Protein AF-A0A7S1CWX6-F1 (afdb_monomer)

Nearest PDB structures (foldseek):
  1v8k-assembly1_A  TM=5.676E-01  e=2.375E+00  Mus musculus
  5mio-assembly3_C  TM=5.459E-01  e=2.101E+00  Homo sapiens
  1v8j-assembly1_A  TM=5.603E-01  e=2.686E+00  Mus musculus

Foldseek 3Di:
DDDDDDDDDDDDDDDDDDDDDDDDDDDDDDDDDDDDDDDDDDDDDDDDDDDDDDDDDDDDDDDDDDDDDDDDDDDDDDDDDDDDDDDDDDDDDDDDDDDPDDDDDPVVQLVLLLVVLCVPVNPQCVPPQALNVLLSCCQCPPQLLVDHSPDPCSVQLSVQSSVVCVVCSNVVRDDPWQEDDDDPDAQKIWDFDWDADPVRDTGTDTDIAGHRSHNDQPCRHPQFDADPVSHGPGGD

Sequence (236 aa):
PSGVAGVSPSLPPSIASSEVVSLAPSGPLQTPVPSSSPSTTSSDDETPHPTDGASNSPTGIMTGALPSLSPSLGENVTSAAPSFSLGMVSDSPSEVAAAAGPSESPSSLLAIFRTALRGLVGDQVDVPGTPHYAAADWITFDDPRSLDHLDPGLFQRYLVALFWFITTDNGEILWSSCNRPEGGEDSTCMYQRLVFGDDGTPTYVPELATRWISDAHECNWVGSLCDEDGIVRAIE

Organism: Cyclophora tenuis (NCBI:txid216820)

Radius of gyration: 29.45 Å; Cα contacts (8 Å, |Δi|>4): 190; chains: 1; bounding box: 72×65×88 Å

Solvent-accessible surface area (backbone atoms only — not comparable to full-atom values): 16268 Å² total; per-residue (Å²): 144,83,86,80,84,82,81,81,84,80,80,82,82,84,82,81,82,85,83,83,82,81,80,78,84,82,76,82,86,81,79,88,78,84,88,78,89,81,81,92,80,82,88,77,89,84,84,91,81,90,78,90,80,79,92,82,86,82,92,79,91,79,93,74,91,75,86,87,81,82,86,81,90,82,80,91,80,87,80,84,82,85,89,76,85,83,79,87,78,90,77,84,85,76,91,71,81,82,73,84,66,85,78,78,55,79,68,56,58,55,52,51,48,53,53,57,48,30,76,74,72,35,75,47,49,74,40,83,94,34,28,47,16,51,25,53,46,37,56,71,77,64,39,74,65,60,68,53,91,83,41,83,60,45,62,56,52,40,53,56,43,26,51,50,20,59,77,12,64,66,64,76,44,75,62,99,52,40,52,56,59,58,98,84,53,60,51,62,30,69,34,69,47,79,43,67,46,99,87,64,51,79,42,72,46,80,39,85,37,29,16,35,88,32,63,63,60,64,58,59,19,64,48,38,39,47,52,97,87,65,46,78,76,48,78,107

Mean predicted aligned error: 17.03 Å

Secondary structure (DSSP, 8-state):
----PPPPPPPPPPPPP-----PPPPPP-PPPPP------------------------------PPPP-PPPP-----PPPPPPP------PPP-----------HHHHHHHHHHHHHHHH-GGGGSTTSHHHHHHHHHHHT-TT---TT-TTHHHHHHHHHHHHHHTTTTTS--SS-----TT--SEEEEEEEEE-TT--EEEEEEEEEPTTSSS-GGGBTTEEE-TTS-EEEE-

Structure (mmCIF, N/CA/C/O backbone):
data_AF-A0A7S1CWX6-F1
#
_entry.id   AF-A0A7S1CWX6-F1
#
loop_
_atom_site.group_PDB
_atom_site.id
_atom_site.type_symbol
_atom_site.label_atom_id
_atom_site.label_alt_id
_atom_site.label_comp_id
_atom_site.label_asym_id
_atom_site.label_entity_id
_atom_site.label_seq_id
_atom_site.pdbx_PDB_ins_code
_atom_site.Cartn_x
_atom_site.Cartn_y
_atom_site.Cartn_z
_atom_site.occupancy
_atom_site.B_iso_or_equiv
_atom_site.auth_seq_id
_atom_site.auth_comp_id
_atom_site.auth_asym_id
_atom_site.auth_atom_id
_atom_site.pdbx_PDB_model_num
ATOM 1 N N . PRO A 1 1 ? 39.021 38.321 31.335 1.00 56.78 1 PRO A N 1
ATOM 2 C CA . PRO A 1 1 ? 37.983 39.060 30.584 1.00 56.78 1 PRO A CA 1
ATOM 3 C C . PRO A 1 1 ? 38.129 38.796 29.079 1.00 56.78 1 PRO A C 1
ATOM 5 O O . PRO A 1 1 ? 38.874 39.493 28.401 1.00 56.78 1 PRO A O 1
ATOM 8 N N . SER A 1 2 ? 37.461 37.754 28.587 1.00 48.31 2 SER A N 1
ATOM 9 C CA . SER A 1 2 ? 37.407 37.432 27.159 1.00 48.31 2 SER A CA 1
ATOM 10 C C . SER A 1 2 ? 35.948 37.176 26.815 1.00 48.31 2 SER A C 1
ATOM 12 O O . SER A 1 2 ? 35.373 36.180 27.245 1.00 48.31 2 SER A O 1
ATOM 14 N N . GLY A 1 3 ? 35.333 38.152 26.148 1.00 48.25 3 GLY A N 1
ATOM 15 C CA . GLY A 1 3 ? 33.948 38.096 25.698 1.00 48.25 3 GLY A CA 1
ATOM 16 C C . GLY A 1 3 ? 33.853 37.309 24.399 1.00 48.25 3 GLY A C 1
ATOM 17 O O . GLY A 1 3 ? 34.541 37.627 23.432 1.00 48.25 3 GLY A O 1
ATOM 18 N N . VAL A 1 4 ? 33.005 36.285 24.391 1.00 58.75 4 VAL A N 1
ATOM 19 C CA . VAL A 1 4 ? 32.645 35.537 23.188 1.00 58.75 4 VAL A CA 1
ATOM 20 C C . VAL A 1 4 ? 31.360 36.162 22.652 1.00 58.75 4 VAL A C 1
ATOM 22 O O . VAL A 1 4 ? 30.344 36.194 23.344 1.00 58.75 4 VAL A O 1
ATOM 25 N N . ALA A 1 5 ? 31.439 36.740 21.455 1.00 57.53 5 ALA A N 1
ATOM 26 C CA . ALA A 1 5 ? 30.314 37.364 20.774 1.00 57.53 5 ALA A CA 1
ATOM 27 C C . ALA A 1 5 ? 29.319 36.290 20.308 1.00 57.53 5 ALA A C 1
ATOM 29 O O . ALA A 1 5 ? 29.691 35.348 19.610 1.00 57.53 5 ALA A O 1
ATOM 30 N N . GLY A 1 6 ? 28.057 36.439 20.716 1.00 53.06 6 GLY A N 1
ATOM 31 C CA . GLY A 1 6 ? 26.953 35.579 20.307 1.00 53.06 6 GLY A CA 1
ATOM 32 C C . GLY A 1 6 ? 26.554 35.836 18.857 1.00 53.06 6 GLY A C 1
ATOM 33 O O . GLY A 1 6 ? 26.267 36.968 18.471 1.00 53.06 6 GLY A O 1
ATOM 34 N N . VAL A 1 7 ? 26.522 34.771 18.062 1.00 60.94 7 VAL A N 1
ATOM 35 C CA . VAL A 1 7 ? 25.987 34.775 16.699 1.00 60.94 7 VAL A CA 1
ATOM 36 C C . VAL A 1 7 ? 24.485 34.500 16.795 1.00 60.94 7 VAL A C 1
ATOM 38 O O . VAL A 1 7 ? 24.078 33.446 17.278 1.00 60.94 7 VAL A O 1
ATOM 41 N N . SER A 1 8 ? 23.662 35.467 16.381 1.00 65.81 8 SER A N 1
ATOM 42 C CA . SER A 1 8 ? 22.207 35.298 16.262 1.00 65.81 8 SER A CA 1
ATOM 43 C C . SER A 1 8 ? 21.870 34.408 15.061 1.00 65.81 8 SER A C 1
ATOM 45 O O . SER A 1 8 ? 22.313 34.722 13.953 1.00 65.81 8 SER A O 1
ATOM 47 N N . PRO A 1 9 ? 21.071 33.340 15.225 1.00 60.41 9 PRO A N 1
ATOM 48 C CA . PRO A 1 9 ? 20.568 32.576 14.092 1.00 60.41 9 PRO A CA 1
ATOM 49 C C . PRO A 1 9 ? 19.476 33.374 13.365 1.00 60.41 9 PRO A C 1
ATOM 51 O O . PRO A 1 9 ? 18.499 33.820 13.965 1.00 60.41 9 PRO A O 1
ATOM 54 N N . SER A 1 10 ? 19.670 33.570 12.060 1.00 61.59 10 SER A N 1
ATOM 55 C CA . SER A 1 10 ? 18.669 34.153 11.164 1.00 61.59 10 SER A CA 1
ATOM 56 C C . SER A 1 10 ? 17.540 33.152 10.920 1.00 61.59 10 SER A C 1
ATOM 58 O O . SER A 1 10 ? 17.795 31.990 10.608 1.00 61.59 10 SER A O 1
ATOM 60 N N . LEU A 1 11 ? 16.298 33.611 11.069 1.00 60.22 11 LEU A N 1
ATOM 61 C CA . LEU A 1 11 ? 15.091 32.844 10.762 1.00 60.22 11 LEU A CA 1
ATOM 62 C C . LEU A 1 11 ? 14.950 32.630 9.241 1.00 60.22 11 LEU A C 1
ATOM 64 O O . LEU A 1 11 ? 15.259 33.549 8.476 1.00 60.22 11 LEU A O 1
ATOM 68 N N . PRO A 1 12 ? 14.464 31.460 8.789 1.00 63.75 12 PRO A N 1
ATOM 69 C CA . PRO A 1 12 ? 14.156 31.228 7.383 1.00 63.75 12 PRO A CA 1
ATOM 70 C C . PRO A 1 12 ? 12.903 32.011 6.936 1.00 63.75 12 PRO A C 1
ATOM 72 O O . PRO A 1 12 ? 12.040 32.325 7.761 1.00 63.75 12 PRO A O 1
ATOM 75 N N . PRO A 1 13 ? 12.788 32.337 5.635 1.00 59.03 13 PRO A N 1
ATOM 76 C CA . PRO A 1 13 ? 11.656 33.083 5.096 1.00 59.03 13 PRO A CA 1
ATOM 77 C C . PRO A 1 13 ? 10.369 32.245 5.070 1.00 59.03 13 PRO A C 1
ATOM 79 O O . PRO A 1 13 ? 10.373 31.085 4.659 1.00 59.03 13 PRO A O 1
ATOM 82 N N . SER A 1 14 ? 9.258 32.873 5.469 1.00 51.19 14 SER A N 1
ATOM 83 C CA . SER A 1 14 ? 7.893 32.358 5.316 1.00 51.19 14 SER A CA 1
ATOM 84 C C . SER A 1 14 ? 7.597 32.001 3.861 1.00 51.19 14 SER A C 1
ATOM 86 O O . SER A 1 14 ? 7.610 32.872 2.991 1.00 51.19 14 SER A O 1
ATOM 88 N N . ILE A 1 15 ? 7.262 30.737 3.612 1.00 52.41 15 ILE A N 1
ATOM 89 C CA . ILE A 1 15 ? 6.666 30.307 2.348 1.00 52.41 15 ILE A CA 1
ATOM 90 C C . ILE A 1 15 ? 5.185 30.688 2.391 1.00 52.41 15 ILE A C 1
ATOM 92 O O . ILE A 1 15 ? 4.443 30.282 3.285 1.00 52.41 15 ILE A O 1
ATOM 96 N N . ALA A 1 16 ? 4.795 31.543 1.450 1.00 49.59 16 ALA A N 1
ATOM 97 C CA . ALA A 1 16 ? 3.437 32.019 1.269 1.00 49.59 16 ALA A CA 1
ATOM 98 C C . ALA A 1 16 ? 2.527 30.906 0.734 1.00 49.59 16 ALA A C 1
ATOM 100 O O . ALA A 1 16 ? 2.899 30.147 -0.160 1.00 49.59 16 ALA A O 1
ATOM 101 N N . SER A 1 17 ? 1.325 30.852 1.296 1.00 50.12 17 SER A N 1
ATOM 102 C CA . SER A 1 17 ? 0.224 29.988 0.895 1.00 50.12 17 SER A CA 1
ATOM 103 C C . SER A 1 17 ? -0.375 30.359 -0.466 1.00 50.12 17 SER A C 1
ATOM 105 O O . SER A 1 17 ? -0.401 31.529 -0.848 1.00 50.12 17 SER A O 1
ATOM 107 N N . SER A 1 18 ? -1.020 29.343 -1.050 1.00 44.41 18 SER A N 1
ATOM 108 C CA . SER A 1 18 ? -2.240 29.409 -1.868 1.00 44.41 18 SER A CA 1
ATOM 109 C C . SER A 1 18 ? -2.073 29.445 -3.388 1.00 44.41 18 SER A C 1
ATOM 111 O O . SER A 1 18 ? -2.019 30.508 -3.995 1.00 44.41 18 SER A O 1
ATOM 113 N N . GLU A 1 19 ? -2.218 28.271 -4.008 1.00 50.34 19 GLU A N 1
ATOM 114 C CA . GLU A 1 19 ? -2.963 28.149 -5.263 1.00 50.34 19 GLU A CA 1
ATOM 115 C C . GLU A 1 19 ? -4.200 27.280 -5.021 1.00 50.34 19 GLU A C 1
ATOM 117 O O . GLU A 1 19 ? -4.127 26.128 -4.599 1.00 50.34 19 GLU A O 1
ATOM 122 N N . VAL A 1 20 ? -5.360 27.897 -5.226 1.00 44.25 20 VAL A N 1
ATOM 123 C CA . VAL A 1 20 ? -6.680 27.289 -5.092 1.00 44.25 20 VAL A CA 1
ATOM 124 C C . VAL A 1 20 ? -7.019 26.697 -6.456 1.00 44.25 20 VAL A C 1
ATOM 126 O O . VAL A 1 20 ? -7.361 27.431 -7.383 1.00 44.25 20 VAL A O 1
ATOM 129 N N . VAL A 1 21 ? -6.896 25.380 -6.609 1.00 47.41 21 VAL A N 1
ATOM 130 C CA . VAL A 1 21 ? -7.339 24.689 -7.827 1.00 47.41 21 VAL A CA 1
ATOM 131 C C . VAL A 1 21 ? -8.869 24.670 -7.830 1.00 47.41 21 VAL A C 1
ATOM 133 O O . VAL A 1 21 ? -9.503 23.970 -7.044 1.00 47.41 21 VAL A O 1
ATOM 136 N N . SER A 1 22 ? -9.469 25.488 -8.697 1.00 50.84 22 SER A N 1
ATOM 137 C CA . SER A 1 22 ? -10.908 25.472 -8.976 1.00 50.84 22 SER A CA 1
ATOM 138 C C . SER A 1 22 ? -11.277 24.208 -9.749 1.00 50.84 22 SER A C 1
ATOM 140 O O . SER A 1 22 ? -10.939 24.074 -10.924 1.00 50.84 22 SER A O 1
ATOM 142 N N . LEU A 1 23 ? -12.002 23.300 -9.099 1.00 47.16 23 LEU A N 1
ATOM 143 C CA . LEU A 1 23 ? -12.692 22.192 -9.756 1.00 47.16 23 LEU A CA 1
ATOM 144 C C . LEU A 1 23 ? -13.921 22.731 -10.504 1.00 47.16 23 LEU A C 1
ATOM 146 O O . LEU A 1 23 ? -14.773 23.414 -9.933 1.00 47.16 23 LEU A O 1
ATOM 150 N N . ALA A 1 24 ? -13.978 22.441 -11.802 1.00 53.44 24 ALA A N 1
ATOM 151 C CA . ALA A 1 24 ? -15.098 22.755 -12.679 1.00 53.44 24 ALA A CA 1
ATOM 152 C C . ALA A 1 24 ? -16.373 21.971 -12.281 1.00 53.44 24 ALA A C 1
ATOM 154 O O . ALA A 1 24 ? -16.275 20.890 -11.699 1.00 53.44 24 ALA A O 1
ATOM 155 N N . PRO A 1 25 ? -17.573 22.493 -12.594 1.00 50.97 25 PRO A N 1
ATOM 156 C CA . PRO A 1 25 ? -18.838 21.912 -12.159 1.00 50.97 25 PRO A CA 1
ATOM 157 C C . PRO A 1 25 ? -19.187 20.609 -12.888 1.00 50.97 25 PRO A C 1
ATOM 159 O O . PRO A 1 25 ? -19.154 20.526 -14.117 1.00 50.97 25 PRO A O 1
ATOM 162 N N . SER A 1 26 ? -19.597 19.619 -12.096 1.00 48.31 26 SER A N 1
ATOM 163 C CA . SER A 1 26 ? -20.174 18.346 -12.518 1.00 48.31 26 SER A CA 1
ATOM 164 C C . SER A 1 26 ? -21.409 18.550 -13.402 1.00 48.31 26 SER A C 1
ATOM 166 O O . SER A 1 26 ? -22.344 19.267 -13.041 1.00 48.31 26 SER A O 1
ATOM 168 N N . GLY A 1 27 ? -21.407 17.901 -14.567 1.00 53.97 27 GLY A N 1
ATOM 169 C CA . GLY A 1 27 ? -22.549 17.842 -15.476 1.00 53.97 27 GLY A CA 1
ATOM 170 C C . GLY A 1 27 ? -23.736 17.045 -14.905 1.00 53.97 27 GLY A C 1
ATOM 171 O O . GLY A 1 27 ? -23.593 16.330 -13.912 1.00 53.97 27 GLY A O 1
ATOM 172 N N . PRO A 1 28 ? -24.927 17.176 -15.514 1.00 55.94 28 PRO A N 1
ATOM 173 C CA . PRO A 1 28 ? -26.167 16.636 -14.970 1.00 55.94 28 PRO A CA 1
ATOM 174 C C . PRO A 1 28 ? -26.276 15.108 -15.087 1.00 55.94 28 PRO A C 1
ATOM 176 O O . PRO A 1 28 ? -25.935 14.512 -16.108 1.00 55.94 28 PRO A O 1
ATOM 179 N N . LEU A 1 29 ? -26.840 14.524 -14.024 1.00 43.69 29 LEU A N 1
ATOM 180 C CA . LEU A 1 29 ? -27.328 13.150 -13.881 1.00 43.69 29 LEU A CA 1
ATOM 181 C C . LEU A 1 29 ? -28.049 12.656 -15.150 1.00 43.69 29 LEU A C 1
ATOM 183 O O . LEU A 1 29 ? -29.134 13.142 -15.482 1.00 43.69 29 LEU A O 1
ATOM 187 N N . GLN A 1 30 ? -27.490 11.643 -15.815 1.00 49.09 30 GLN A N 1
ATOM 188 C CA . GLN A 1 30 ? -28.248 10.816 -16.752 1.00 49.09 30 GLN A CA 1
ATOM 189 C C . GLN A 1 30 ? -28.964 9.713 -15.970 1.00 49.09 30 GLN A C 1
ATOM 191 O O . GLN A 1 30 ? -28.372 9.000 -15.163 1.00 49.09 30 GLN A O 1
ATOM 196 N N . THR A 1 31 ? -30.270 9.619 -16.187 1.00 58.53 31 THR A N 1
ATOM 197 C CA . THR A 1 31 ? -31.144 8.584 -15.638 1.00 58.53 31 THR A CA 1
ATOM 198 C C . THR A 1 31 ? -30.951 7.262 -16.393 1.00 58.53 31 THR A C 1
ATOM 200 O O . THR A 1 31 ? -30.720 7.281 -17.604 1.00 58.53 31 THR A O 1
ATOM 203 N N . PRO A 1 32 ? -31.050 6.102 -15.717 1.00 54.00 32 PRO A N 1
ATOM 204 C CA . PRO A 1 32 ? -30.871 4.805 -16.359 1.00 54.00 32 PRO A CA 1
ATOM 205 C C . PRO A 1 32 ? -32.061 4.455 -17.265 1.00 54.00 32 PRO A C 1
ATOM 207 O O . PRO A 1 32 ? -33.218 4.452 -16.840 1.00 54.00 32 PRO A O 1
ATOM 210 N N . VAL A 1 33 ? -31.752 4.137 -18.523 1.00 55.22 33 VAL A N 1
ATOM 211 C CA . VAL A 1 33 ? -32.680 3.588 -19.522 1.00 55.22 33 VAL A CA 1
ATOM 212 C C . VAL A 1 33 ? -32.888 2.090 -19.241 1.00 55.22 33 VAL A C 1
ATOM 214 O O . VAL A 1 33 ? -31.914 1.390 -18.954 1.00 55.22 33 VAL A O 1
ATOM 217 N N . PRO A 1 34 ? -34.125 1.566 -19.309 1.00 57.38 34 PRO A N 1
ATOM 218 C CA . PRO A 1 34 ? -34.402 0.167 -19.023 1.00 57.38 34 PRO A CA 1
ATOM 219 C C . PRO A 1 34 ? -33.872 -0.795 -20.094 1.00 57.38 34 PRO A C 1
ATOM 221 O O . PRO A 1 34 ? -33.935 -0.559 -21.299 1.00 57.38 34 PRO A O 1
ATOM 224 N N . SER A 1 35 ? -33.400 -1.920 -19.565 1.00 49.09 35 SER A N 1
ATOM 225 C CA . SER A 1 35 ? -32.915 -3.129 -20.217 1.00 49.09 35 SER A CA 1
ATOM 226 C C . SER A 1 35 ? -33.822 -3.627 -21.349 1.00 49.09 35 SER A C 1
ATOM 228 O O . SER A 1 35 ? -35.033 -3.761 -21.181 1.00 49.09 35 SER A O 1
ATOM 230 N N . SER A 1 36 ? -33.215 -3.946 -22.492 1.00 46.78 36 SER A N 1
ATOM 231 C CA . SER A 1 36 ? -33.824 -4.723 -23.573 1.00 46.78 36 SER A CA 1
ATOM 232 C C . SER A 1 36 ? -32.812 -5.767 -24.036 1.00 46.78 36 SER A C 1
ATOM 234 O O . SER A 1 36 ? -31.771 -5.428 -24.594 1.00 46.78 36 SER A O 1
ATOM 236 N N . SER A 1 37 ? -33.104 -7.036 -23.766 1.00 54.72 37 SER A N 1
ATOM 237 C CA . SER A 1 37 ? -32.373 -8.189 -24.292 1.00 54.72 37 SER A CA 1
ATOM 238 C C . SER A 1 37 ? -32.500 -8.268 -25.817 1.00 54.72 37 SER A C 1
ATOM 240 O O . SER A 1 37 ? -33.611 -8.106 -26.325 1.00 54.72 37 SER A O 1
ATOM 242 N N . PRO A 1 38 ? -31.432 -8.626 -26.548 1.00 59.88 38 PRO A N 1
ATOM 243 C CA . PRO A 1 38 ? -31.570 -9.175 -27.884 1.00 59.88 38 PRO A CA 1
ATOM 244 C C . PRO A 1 38 ? -31.223 -10.664 -27.927 1.00 59.88 38 PRO A C 1
ATOM 246 O O . PRO A 1 38 ? -30.194 -11.129 -27.436 1.00 59.88 38 PRO A O 1
ATOM 249 N N . SER A 1 39 ? -32.150 -11.384 -28.543 1.00 47.12 39 SER A N 1
ATOM 250 C CA . SER A 1 39 ? -32.089 -12.782 -28.928 1.00 47.12 39 SER A CA 1
ATOM 251 C C . SER A 1 39 ? -30.986 -13.063 -29.949 1.00 47.12 39 SER A C 1
ATOM 253 O O . SER A 1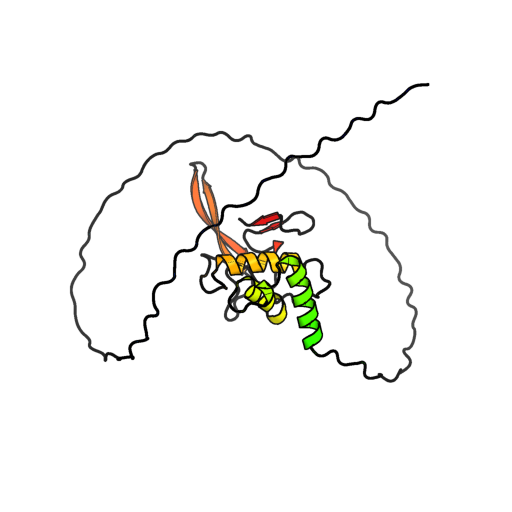 39 ? -30.588 -12.212 -30.740 1.00 47.12 39 SER A O 1
ATOM 255 N N . THR A 1 40 ? -30.568 -14.320 -29.939 1.00 45.94 40 THR A N 1
ATOM 256 C CA . THR A 1 40 ? -29.729 -15.021 -30.907 1.00 45.94 40 THR A CA 1
ATOM 257 C C . THR A 1 40 ? -30.143 -14.828 -32.370 1.00 45.94 40 THR A C 1
ATOM 259 O O . THR A 1 40 ? -31.281 -15.117 -32.733 1.00 45.94 40 THR A O 1
ATOM 262 N N . THR A 1 41 ? -29.170 -14.509 -33.228 1.00 53.72 41 THR A N 1
ATOM 263 C CA . THR A 1 41 ? -29.163 -14.880 -34.655 1.00 53.72 41 THR A CA 1
ATOM 264 C C . THR A 1 41 ? -27.735 -15.162 -35.118 1.00 53.72 41 THR A C 1
ATOM 266 O O . THR A 1 41 ? -26.807 -14.416 -34.817 1.00 53.72 41 THR A O 1
ATOM 269 N N . SER A 1 42 ? -27.606 -16.295 -35.798 1.00 49.66 42 SER A N 1
ATOM 270 C CA . SER A 1 42 ? -26.441 -16.860 -36.474 1.00 49.66 42 SER A CA 1
ATOM 271 C C . SER A 1 42 ? -26.146 -16.188 -37.820 1.00 49.66 42 SER A C 1
ATOM 273 O O . SER A 1 42 ? -27.028 -15.503 -38.338 1.00 49.66 42 SER A O 1
ATOM 275 N N . SER A 1 43 ? -24.997 -16.572 -38.410 1.00 48.22 43 SER A N 1
ATOM 276 C CA . SER A 1 43 ? -24.668 -16.499 -39.855 1.00 48.22 43 SER A CA 1
ATOM 277 C C . SER A 1 43 ? -24.249 -15.084 -40.300 1.00 48.22 43 SER A C 1
ATOM 279 O O . SER A 1 43 ? -24.893 -14.122 -39.915 1.00 48.22 43 SER A O 1
ATOM 281 N N . ASP A 1 44 ? -23.183 -14.789 -41.042 1.00 48.75 44 ASP A N 1
ATOM 282 C CA . ASP A 1 44 ? -22.262 -15.466 -41.967 1.00 48.75 44 ASP A CA 1
ATOM 283 C C . ASP A 1 44 ? -21.033 -14.513 -42.097 1.00 48.75 44 ASP A C 1
ATOM 285 O O . ASP A 1 44 ? -21.151 -13.334 -41.769 1.00 48.75 44 ASP A O 1
ATOM 289 N N . ASP A 1 45 ? -19.806 -15.007 -42.290 1.00 45.56 45 ASP A N 1
ATOM 290 C CA . ASP A 1 45 ? -19.040 -14.955 -43.558 1.00 45.56 45 ASP A CA 1
ATOM 291 C C . ASP A 1 45 ? -18.398 -13.584 -43.896 1.00 45.56 45 ASP A C 1
ATOM 293 O O . ASP A 1 45 ? -18.904 -12.523 -43.553 1.00 45.56 45 ASP A O 1
ATOM 297 N N . GLU A 1 46 ? -17.262 -13.655 -44.599 1.00 45.66 46 GLU A N 1
ATOM 298 C CA . GLU A 1 46 ? -16.527 -12.573 -45.282 1.00 45.66 46 GLU A CA 1
ATOM 299 C C . GLU A 1 46 ? -15.239 -11.990 -44.629 1.00 45.66 46 GLU A C 1
ATOM 301 O O . GLU A 1 46 ? -15.219 -10.979 -43.936 1.00 45.66 46 GLU A O 1
ATOM 306 N N . THR A 1 47 ? -14.130 -12.669 -44.962 1.00 56.59 47 THR A N 1
ATOM 307 C CA . THR A 1 47 ? -12.895 -12.162 -45.615 1.00 56.59 47 THR A CA 1
ATOM 308 C C . THR A 1 47 ? -11.993 -11.097 -44.939 1.00 56.59 47 THR A C 1
ATOM 310 O O . THR A 1 47 ? -12.436 -10.001 -44.609 1.00 56.59 47 THR A O 1
ATOM 313 N N . PRO A 1 48 ? -10.662 -11.345 -44.849 1.00 57.03 48 PRO A N 1
ATOM 314 C CA . PRO A 1 48 ? -9.693 -10.408 -44.277 1.00 57.03 48 PRO A CA 1
ATOM 315 C C . PRO A 1 48 ? -9.186 -9.358 -45.280 1.00 57.03 48 PRO A C 1
ATOM 317 O O . PRO A 1 48 ? -8.943 -9.663 -46.448 1.00 57.03 48 PRO A O 1
ATOM 320 N N . HIS A 1 49 ? -8.903 -8.149 -44.785 1.00 53.09 49 HIS A N 1
ATOM 321 C CA . HIS A 1 49 ? -8.168 -7.113 -45.515 1.00 53.09 49 HIS A CA 1
ATOM 322 C C . HIS A 1 49 ? -6.911 -6.694 -44.729 1.00 53.09 49 HIS A C 1
ATOM 324 O O . HIS A 1 49 ? -7.031 -6.349 -43.552 1.00 53.09 49 HIS A O 1
ATOM 330 N N . PRO A 1 50 ? -5.711 -6.700 -45.342 1.00 55.84 50 PRO A N 1
ATOM 331 C CA . PRO A 1 50 ? -4.508 -6.153 -44.734 1.00 55.84 50 PRO A CA 1
ATOM 332 C C . PRO A 1 50 ? -4.413 -4.657 -45.048 1.00 55.84 50 PRO A C 1
ATOM 334 O O . PRO A 1 50 ? -4.640 -4.238 -46.186 1.00 55.84 50 PRO A O 1
ATOM 337 N N . THR A 1 51 ? -4.038 -3.857 -44.054 1.00 56.19 51 THR A N 1
ATOM 338 C CA . THR A 1 51 ? -3.526 -2.501 -44.275 1.00 56.19 51 THR A CA 1
ATOM 339 C C . THR A 1 51 ? -2.229 -2.328 -43.507 1.00 56.19 51 THR A C 1
ATOM 341 O O . THR A 1 51 ? -2.225 -2.149 -42.289 1.00 56.19 51 THR A O 1
ATOM 344 N N . ASP A 1 52 ? -1.139 -2.392 -44.267 1.00 48.75 52 ASP A N 1
ATOM 345 C CA . ASP A 1 52 ? 0.163 -1.819 -43.949 1.00 48.75 52 ASP A CA 1
ATOM 346 C C . ASP A 1 52 ? 0.026 -0.315 -43.671 1.00 48.75 52 ASP A C 1
ATOM 348 O O . ASP A 1 52 ? -0.708 0.388 -44.371 1.00 48.75 52 ASP A O 1
ATOM 352 N N . GLY A 1 53 ? 0.754 0.209 -42.681 1.00 40.88 53 GLY A N 1
ATOM 353 C CA . GLY A 1 53 ? 0.640 1.627 -42.344 1.00 40.88 53 GLY A CA 1
ATOM 354 C C . GLY A 1 53 ? 1.664 2.169 -41.353 1.00 40.88 53 GLY A C 1
ATOM 355 O O . GLY A 1 53 ? 1.328 2.439 -40.211 1.00 40.88 53 GLY A O 1
ATOM 356 N N . ALA A 1 54 ? 2.872 2.418 -41.861 1.00 42.34 54 ALA A N 1
ATOM 357 C CA . ALA A 1 54 ? 3.757 3.531 -41.496 1.00 42.34 54 ALA A CA 1
ATOM 358 C C . ALA A 1 54 ? 4.362 3.603 -40.073 1.00 42.34 54 ALA A C 1
ATOM 360 O O . ALA A 1 54 ? 3.875 4.263 -39.160 1.00 42.34 54 ALA A O 1
ATOM 361 N N . SER A 1 55 ? 5.573 3.046 -40.006 1.00 48.88 55 SER A N 1
ATOM 362 C CA . SER A 1 55 ? 6.761 3.579 -39.324 1.00 48.88 55 SER A CA 1
ATOM 363 C C . SER A 1 55 ? 6.822 5.113 -39.268 1.00 48.88 55 SER A C 1
ATOM 365 O O . SER A 1 55 ? 6.827 5.746 -40.320 1.00 48.88 55 SER A O 1
ATOM 367 N N . ASN A 1 56 ? 7.016 5.676 -38.070 1.00 46.12 56 ASN A N 1
ATOM 368 C CA . ASN A 1 56 ? 7.672 6.970 -37.846 1.00 46.12 56 ASN A CA 1
ATOM 369 C C . ASN A 1 56 ? 8.334 6.996 -36.456 1.00 46.12 56 ASN A C 1
ATOM 371 O O . ASN A 1 56 ? 7.681 7.229 -35.442 1.00 46.12 56 ASN A O 1
ATOM 375 N N . SER A 1 57 ? 9.649 6.776 -36.426 1.00 42.84 57 SER A N 1
ATOM 376 C CA . SER A 1 57 ? 10.523 7.124 -35.300 1.00 42.84 57 SER A CA 1
ATOM 377 C C . SER A 1 57 ? 10.893 8.609 -35.348 1.00 42.84 57 SER A C 1
ATOM 379 O O . SER A 1 57 ? 11.186 9.121 -36.430 1.00 42.84 57 SER A O 1
ATOM 381 N N . PRO A 1 58 ? 11.029 9.271 -34.189 1.00 59.78 58 PRO A N 1
ATOM 382 C CA . PRO A 1 58 ? 11.933 10.400 -34.051 1.00 59.78 58 PRO A CA 1
ATOM 383 C C . PRO A 1 58 ? 13.081 10.085 -33.086 1.00 59.78 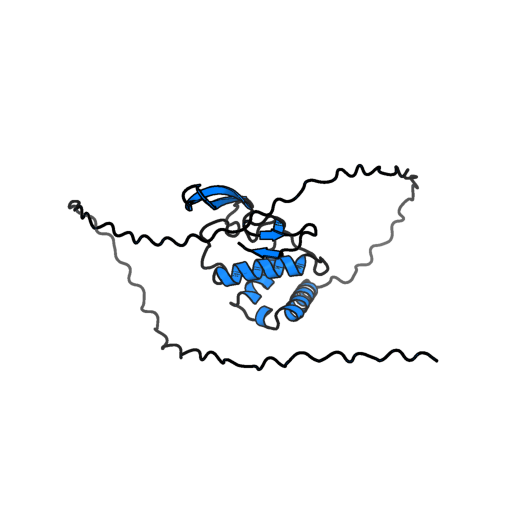58 PRO A C 1
ATOM 385 O O . PRO A 1 58 ? 12.901 9.825 -31.899 1.00 59.78 58 PRO A O 1
ATOM 388 N N . THR A 1 59 ? 14.281 10.159 -33.651 1.00 43.94 59 THR A N 1
ATOM 389 C CA . THR A 1 59 ? 15.593 10.152 -33.008 1.00 43.94 59 THR A CA 1
ATOM 390 C C . THR A 1 59 ? 15.768 11.407 -32.146 1.00 43.94 59 THR A C 1
ATOM 392 O O . THR A 1 59 ? 15.703 12.522 -32.662 1.00 43.94 59 THR A O 1
ATOM 395 N N . GLY A 1 60 ? 16.037 11.238 -30.851 1.00 42.84 60 GLY A N 1
ATOM 396 C CA . GLY A 1 60 ? 16.359 12.327 -29.925 1.00 42.84 60 GLY A CA 1
ATOM 397 C C . GLY A 1 60 ? 17.502 11.928 -28.999 1.00 42.84 60 GLY A C 1
ATOM 398 O O . GLY A 1 60 ? 17.280 11.334 -27.953 1.00 42.84 60 GLY A O 1
ATOM 399 N N . ILE A 1 61 ? 18.730 12.235 -29.417 1.00 41.25 61 ILE A N 1
ATOM 400 C CA . ILE A 1 61 ? 19.973 11.991 -28.678 1.00 41.25 61 ILE A CA 1
ATOM 401 C C . ILE A 1 61 ? 20.148 13.107 -27.638 1.00 41.25 61 ILE A C 1
ATOM 403 O O . ILE A 1 61 ? 20.314 14.267 -28.011 1.00 41.25 61 ILE A O 1
ATOM 407 N N . MET A 1 62 ? 20.158 12.759 -26.351 1.00 41.00 62 MET A N 1
ATOM 408 C CA . MET A 1 62 ? 20.648 13.610 -25.259 1.00 41.00 62 MET A CA 1
ATOM 409 C C . MET A 1 62 ? 21.623 12.784 -24.416 1.00 41.00 62 MET A C 1
ATOM 411 O O . MET A 1 62 ? 21.242 12.041 -23.517 1.00 41.00 62 MET A O 1
ATOM 415 N N . THR A 1 63 ? 22.903 12.886 -24.758 1.00 40.03 63 THR A N 1
ATOM 416 C CA . THR A 1 63 ? 24.033 12.315 -24.024 1.00 40.03 63 THR A CA 1
ATOM 417 C C . THR A 1 63 ? 24.302 13.160 -22.777 1.00 40.03 63 THR A C 1
ATOM 419 O O . THR A 1 63 ? 24.879 14.242 -22.865 1.00 40.03 63 THR A O 1
ATOM 422 N N . GLY A 1 64 ? 23.893 12.665 -21.610 1.00 40.00 64 GLY A N 1
ATOM 423 C CA . GLY A 1 64 ? 24.268 13.204 -20.302 1.00 40.00 64 GLY A CA 1
ATOM 424 C C . GLY A 1 64 ? 24.971 12.126 -19.486 1.00 40.00 64 GLY A C 1
ATOM 425 O O . GLY A 1 64 ? 24.328 11.207 -18.994 1.00 40.00 64 GLY A O 1
ATOM 426 N N . ALA A 1 65 ? 26.296 12.212 -19.381 1.00 39.75 65 ALA A N 1
ATOM 427 C CA . ALA A 1 65 ? 27.105 11.309 -18.571 1.00 39.75 65 ALA A CA 1
ATOM 428 C C . ALA A 1 65 ? 26.849 11.557 -17.075 1.00 39.75 65 ALA A C 1
ATOM 430 O O . ALA A 1 65 ? 27.050 12.673 -16.593 1.00 39.75 65 ALA A O 1
ATOM 431 N N . LEU A 1 66 ? 26.444 10.516 -16.344 1.00 45.06 66 LEU A N 1
ATOM 432 C CA . LEU A 1 66 ? 26.370 10.527 -14.883 1.00 45.06 66 LEU A CA 1
ATOM 433 C C . LEU A 1 66 ? 27.600 9.829 -14.275 1.00 45.06 66 LEU A C 1
ATOM 435 O O . LEU A 1 66 ? 28.077 8.833 -14.824 1.00 45.06 66 LEU A O 1
ATOM 439 N N . PRO A 1 67 ? 28.139 10.346 -13.156 1.00 44.44 67 PRO A N 1
ATOM 440 C CA . PRO A 1 67 ? 29.299 9.770 -12.491 1.00 44.44 67 PRO A CA 1
ATOM 441 C C . PRO A 1 67 ? 28.946 8.477 -11.741 1.00 44.44 67 PRO A C 1
ATOM 443 O O . PRO A 1 67 ? 28.039 8.434 -10.915 1.00 44.44 67 PRO A O 1
ATOM 446 N N . SER A 1 68 ? 29.732 7.440 -12.025 1.00 45.16 68 SER A N 1
ATOM 447 C CA . SER A 1 68 ? 29.776 6.153 -11.330 1.00 45.16 68 SER A CA 1
ATOM 448 C C . SER A 1 68 ? 30.183 6.332 -9.865 1.00 45.16 68 SER A C 1
ATOM 450 O O . SER A 1 68 ? 31.293 6.787 -9.585 1.00 45.16 68 SER A O 1
ATOM 452 N N . LEU A 1 69 ? 29.324 5.917 -8.934 1.00 40.03 69 LEU A N 1
ATOM 453 C CA . LEU A 1 69 ? 29.662 5.771 -7.519 1.00 40.03 69 LEU A CA 1
ATOM 454 C C . LEU A 1 69 ? 29.685 4.282 -7.168 1.00 40.03 69 LEU A C 1
ATOM 456 O O . LEU A 1 69 ? 28.649 3.631 -7.083 1.00 40.03 69 LEU A O 1
ATOM 460 N N . SER A 1 70 ? 30.891 3.753 -6.985 1.00 52.75 70 SER A N 1
ATOM 461 C CA . SER A 1 70 ? 31.135 2.407 -6.471 1.00 52.75 70 SER A CA 1
ATOM 462 C C . SER A 1 70 ? 31.025 2.410 -4.943 1.00 52.75 70 SER A C 1
ATOM 464 O O . SER A 1 70 ? 31.773 3.160 -4.308 1.00 52.75 70 SER A O 1
ATOM 466 N N . PRO A 1 71 ? 30.190 1.566 -4.314 1.00 49.53 71 PRO A N 1
ATOM 467 C CA . PRO A 1 71 ? 30.290 1.334 -2.884 1.00 49.53 71 PRO A CA 1
ATOM 468 C C . PRO A 1 71 ? 31.339 0.255 -2.581 1.00 49.53 71 PRO A C 1
ATOM 470 O O . PRO A 1 71 ? 31.348 -0.845 -3.132 1.00 49.53 71 PRO A O 1
ATOM 473 N N . SER A 1 72 ? 32.258 0.645 -1.705 1.00 46.50 72 SER A N 1
ATOM 474 C CA . SER A 1 72 ? 33.342 -0.137 -1.123 1.00 46.50 72 SER A CA 1
ATOM 475 C C . SER A 1 72 ? 32.802 -1.201 -0.164 1.00 46.50 72 SER A C 1
ATOM 477 O O . SER A 1 72 ? 32.097 -0.881 0.786 1.00 46.50 72 SER A O 1
ATOM 479 N N . LEU A 1 73 ? 33.207 -2.451 -0.386 1.00 49.62 73 LEU A N 1
ATOM 480 C CA . LEU A 1 73 ? 33.052 -3.590 0.520 1.00 49.62 73 LEU A CA 1
ATOM 481 C C . LEU A 1 73 ? 33.891 -3.412 1.800 1.00 49.62 73 LEU A C 1
ATOM 483 O O . LEU A 1 73 ? 35.106 -3.240 1.727 1.00 49.62 73 LEU A O 1
ATOM 487 N N . GLY A 1 74 ? 33.250 -3.543 2.959 1.00 44.31 74 GLY A N 1
ATOM 488 C CA . GLY A 1 74 ? 33.862 -3.694 4.284 1.00 44.31 74 GLY A CA 1
ATOM 489 C C . GLY A 1 74 ? 32.744 -3.714 5.336 1.00 44.31 74 GLY A C 1
ATOM 490 O O . GLY A 1 74 ? 31.764 -3.010 5.167 1.00 44.31 74 GLY A O 1
ATOM 491 N N . GLU A 1 75 ? 32.733 -4.507 6.402 1.00 42.88 75 GLU A N 1
ATOM 492 C CA . GLU A 1 75 ? 33.712 -5.409 6.994 1.00 42.88 75 GLU A CA 1
ATOM 493 C C . GLU A 1 75 ? 32.959 -6.530 7.737 1.00 42.88 75 GLU A C 1
ATOM 495 O O . GLU A 1 75 ? 31.823 -6.378 8.182 1.00 42.88 75 GLU A O 1
ATOM 500 N N . ASN A 1 76 ? 33.619 -7.678 7.859 1.00 49.69 76 ASN A N 1
ATOM 501 C CA . ASN A 1 76 ? 33.136 -8.897 8.494 1.00 49.69 76 ASN A CA 1
ATOM 502 C C . ASN A 1 76 ? 33.245 -8.776 10.028 1.00 49.69 76 ASN A C 1
ATOM 504 O O . ASN A 1 76 ? 34.351 -8.867 10.565 1.00 49.69 76 ASN A O 1
ATOM 508 N N . VAL A 1 77 ? 32.130 -8.582 10.742 1.00 49.50 77 VAL A N 1
ATOM 509 C CA . VAL A 1 77 ? 32.114 -8.562 12.217 1.00 49.50 77 VAL A CA 1
ATOM 510 C C . VAL A 1 77 ? 31.617 -9.903 12.753 1.00 49.50 77 VAL A C 1
ATOM 512 O O . VAL A 1 77 ? 30.423 -10.178 12.844 1.00 49.50 77 VAL A O 1
ATOM 515 N N . THR A 1 78 ? 32.574 -10.741 13.143 1.00 54.91 78 THR A N 1
ATOM 516 C CA . THR A 1 78 ? 32.364 -11.956 13.934 1.00 54.91 78 THR A CA 1
ATOM 517 C C . THR A 1 78 ? 31.862 -11.577 15.331 1.00 54.91 78 THR A C 1
ATOM 519 O O . THR A 1 78 ? 32.643 -11.133 16.172 1.00 54.91 78 THR A O 1
ATOM 522 N N . SER A 1 79 ? 30.566 -11.764 15.593 1.00 56.19 79 SER A N 1
ATOM 523 C CA . SER A 1 79 ? 29.965 -11.576 16.919 1.00 56.19 79 SER A CA 1
ATOM 524 C C . SER A 1 79 ? 29.918 -12.902 17.684 1.00 56.19 79 SER A C 1
ATOM 526 O O . SER A 1 79 ? 29.292 -13.870 17.250 1.00 56.19 79 SER A O 1
ATOM 528 N N . ALA A 1 80 ? 30.618 -12.957 18.818 1.00 57.22 80 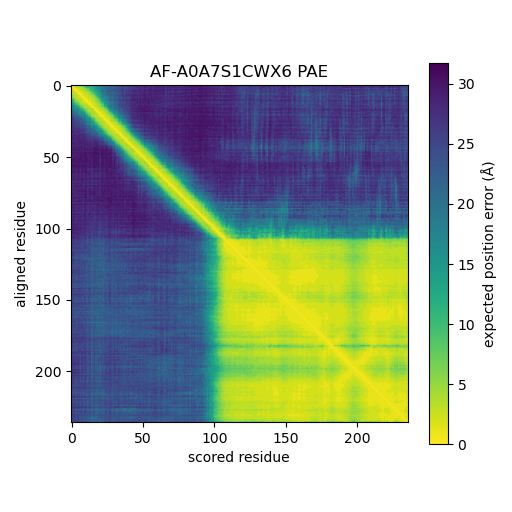ALA A N 1
ATOM 529 C CA . ALA A 1 80 ? 30.616 -14.082 19.745 1.00 57.22 80 ALA A CA 1
ATOM 530 C C . ALA A 1 80 ? 29.416 -13.979 20.704 1.00 57.22 80 ALA A C 1
ATOM 532 O O . ALA A 1 80 ? 29.287 -13.006 21.446 1.00 57.22 80 ALA A O 1
ATOM 533 N N . ALA A 1 81 ? 28.555 -14.997 20.708 1.00 56.59 81 ALA A N 1
ATOM 534 C CA . ALA A 1 81 ? 27.403 -15.087 21.602 1.00 56.59 81 ALA A CA 1
ATOM 535 C C . ALA A 1 81 ? 27.805 -15.561 23.020 1.00 56.59 81 ALA A C 1
ATOM 537 O O . ALA A 1 81 ? 28.601 -16.497 23.144 1.00 56.59 81 ALA A O 1
ATOM 538 N N . PRO A 1 82 ? 27.237 -14.984 24.098 1.00 61.38 82 PRO A N 1
ATOM 539 C CA . PRO A 1 82 ? 27.367 -15.516 25.451 1.00 61.38 82 PRO A CA 1
ATOM 540 C C . PRO A 1 82 ? 26.331 -16.622 25.723 1.00 61.38 82 PRO A C 1
ATOM 542 O O . PRO A 1 82 ? 25.126 -16.420 25.588 1.00 61.38 82 PRO A O 1
ATOM 545 N N . SER A 1 83 ? 26.807 -17.789 26.164 1.00 57.78 83 SER A N 1
ATOM 546 C CA . SER A 1 83 ? 25.973 -18.876 26.691 1.00 57.78 83 SER A CA 1
ATOM 547 C C . SER A 1 83 ? 25.392 -18.503 28.056 1.00 57.78 83 SER A C 1
ATOM 549 O O . SER A 1 83 ? 26.133 -18.370 29.031 1.00 57.78 83 SER A O 1
ATOM 551 N N . PHE A 1 84 ? 24.067 -18.400 28.145 1.00 49.12 84 PHE A N 1
ATOM 552 C CA . PHE A 1 84 ? 23.337 -18.303 29.408 1.00 49.12 84 PHE A CA 1
ATOM 553 C C . PHE A 1 84 ? 22.728 -19.664 29.775 1.00 49.12 84 PHE A C 1
ATOM 555 O O . PHE A 1 84 ? 21.905 -20.209 29.043 1.00 49.12 84 PHE A O 1
ATOM 562 N N . SER A 1 85 ? 23.136 -20.209 30.925 1.00 54.66 85 SER A N 1
ATOM 563 C CA . SER A 1 85 ? 22.525 -21.392 31.544 1.00 54.66 85 SER A CA 1
ATOM 564 C C . SER A 1 85 ? 21.228 -21.012 32.259 1.00 54.66 85 SER A C 1
ATOM 566 O O . SER A 1 85 ? 21.249 -20.246 33.221 1.00 54.66 85 SER A O 1
ATOM 568 N N . LEU A 1 86 ? 20.113 -21.598 31.825 1.00 56.09 86 LEU A N 1
ATOM 569 C CA . LEU A 1 86 ? 18.815 -21.524 32.496 1.00 56.09 86 LEU A CA 1
ATOM 570 C C . LEU A 1 86 ? 18.737 -22.566 33.620 1.00 56.09 86 LEU A C 1
ATOM 572 O O . LEU A 1 86 ? 18.753 -23.772 33.375 1.00 56.09 86 LEU A O 1
ATOM 576 N N . GLY A 1 87 ? 18.639 -22.085 34.860 1.00 55.72 87 GLY A N 1
ATOM 577 C CA . GLY A 1 87 ? 18.234 -22.887 36.010 1.00 55.72 87 GLY A CA 1
ATOM 578 C C . GLY A 1 87 ? 16.729 -23.145 35.966 1.00 55.72 87 GLY A C 1
ATOM 579 O O . GLY A 1 87 ? 15.937 -22.207 35.925 1.00 55.72 87 GLY A O 1
ATOM 580 N N . MET A 1 88 ? 16.341 -24.419 35.966 1.00 59.94 88 MET A N 1
ATOM 581 C CA . MET A 1 88 ? 14.945 -24.842 36.050 1.00 59.94 88 MET A CA 1
ATOM 582 C C . MET A 1 88 ? 14.454 -24.718 37.495 1.00 59.94 88 MET A C 1
ATOM 584 O O . MET A 1 88 ? 14.883 -25.479 38.362 1.00 59.94 88 MET A O 1
ATOM 588 N N . VAL A 1 89 ? 13.550 -23.771 37.747 1.00 61.16 89 VAL A N 1
ATOM 589 C CA . VAL A 1 89 ? 12.767 -23.702 38.986 1.00 61.16 89 VAL A CA 1
ATOM 590 C C . VAL A 1 89 ? 11.374 -24.237 38.670 1.00 61.16 89 VAL A C 1
ATOM 592 O O . VAL A 1 89 ? 10.663 -23.706 37.823 1.00 61.16 89 VAL A O 1
ATOM 595 N N . SER A 1 90 ? 11.051 -25.363 39.299 1.00 72.00 90 SER A N 1
ATOM 596 C CA . SER A 1 90 ? 9.790 -26.085 39.174 1.00 72.00 90 SER A CA 1
ATOM 597 C C . SER A 1 90 ? 8.800 -25.515 40.185 1.00 72.00 90 SER A C 1
ATOM 599 O O . SER A 1 90 ? 8.820 -25.934 41.340 1.00 72.00 90 SER A O 1
ATOM 601 N N . ASP A 1 91 ? 7.945 -24.588 39.761 1.00 48.00 91 ASP A N 1
ATOM 602 C CA . ASP A 1 91 ? 6.837 -24.090 40.579 1.00 48.00 91 ASP A CA 1
ATOM 603 C C . ASP A 1 91 ? 5.494 -24.611 40.052 1.00 48.00 91 ASP A C 1
ATOM 605 O O . ASP A 1 91 ? 5.138 -24.444 38.884 1.00 48.00 91 ASP A O 1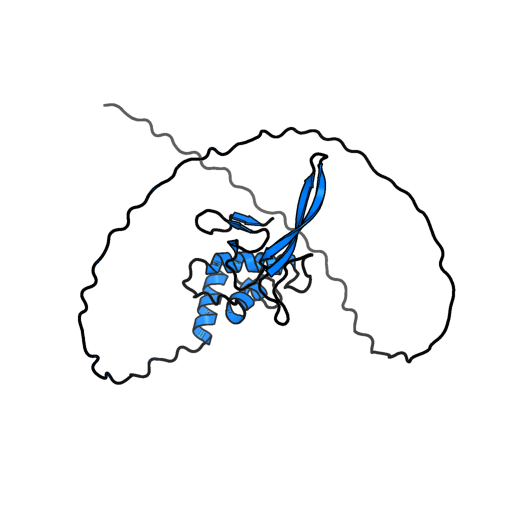
ATOM 609 N N . SER A 1 92 ? 4.770 -25.292 40.942 1.00 71.00 92 SER A N 1
ATOM 610 C CA . SER A 1 92 ? 3.428 -25.837 40.729 1.00 71.00 92 SER A CA 1
ATOM 611 C C . SER A 1 92 ? 2.390 -24.715 40.635 1.00 71.00 92 SER A C 1
ATOM 613 O O . SER A 1 92 ? 2.315 -23.896 41.554 1.00 71.00 92 SER A O 1
ATOM 615 N N . PRO A 1 93 ? 1.512 -24.692 39.616 1.00 66.00 93 PRO A N 1
ATOM 616 C CA . PRO A 1 93 ? 0.438 -23.714 39.574 1.00 66.00 93 PRO A CA 1
ATOM 617 C C . PRO A 1 93 ? -0.748 -24.156 40.443 1.00 66.00 93 PRO A C 1
ATOM 619 O O . PRO A 1 93 ? -1.403 -25.165 40.183 1.00 66.00 93 PRO A O 1
ATOM 622 N N . SER A 1 94 ? -1.019 -23.351 41.474 1.00 62.78 94 SER A N 1
ATOM 623 C CA . SER A 1 94 ? -2.286 -23.316 42.203 1.00 62.78 94 SER A CA 1
ATOM 624 C C . SER A 1 94 ? -3.424 -22.877 41.282 1.00 62.78 94 SER A C 1
ATOM 626 O O . SER A 1 94 ? -3.317 -21.904 40.539 1.00 62.78 94 SER A O 1
ATOM 628 N N . GLU A 1 95 ? -4.531 -23.596 41.387 1.00 63.06 95 GLU A N 1
ATOM 629 C CA . GLU A 1 95 ? -5.796 -23.394 40.693 1.00 63.06 95 GLU A CA 1
ATOM 630 C C . GLU A 1 95 ? -6.479 -22.107 41.199 1.00 63.06 95 GLU A C 1
ATOM 632 O O . GLU A 1 95 ? -7.175 -22.104 42.215 1.00 63.06 95 GLU A O 1
ATOM 637 N N . VAL A 1 96 ? -6.224 -20.977 40.531 1.00 63.31 96 VAL A N 1
ATOM 638 C CA . VAL A 1 96 ? -6.889 -19.699 40.826 1.00 63.31 96 VAL A CA 1
ATOM 639 C C . VAL A 1 96 ? -8.109 -19.570 39.921 1.00 63.31 96 VAL A C 1
ATOM 641 O O . VAL A 1 96 ? -7.988 -19.529 38.698 1.00 63.31 96 VAL A O 1
ATOM 644 N N . ALA A 1 97 ? -9.289 -19.537 40.538 1.00 61.47 97 ALA A N 1
ATOM 645 C CA . ALA A 1 97 ? -10.573 -19.390 39.870 1.00 61.47 97 ALA A CA 1
ATOM 646 C C . ALA A 1 97 ? -10.564 -18.193 38.903 1.00 61.47 97 ALA A C 1
ATOM 648 O O . ALA A 1 97 ? -10.321 -17.053 39.304 1.00 61.47 97 ALA A O 1
ATOM 649 N N . ALA A 1 98 ? -10.840 -18.476 37.629 1.00 55.69 98 ALA A N 1
ATOM 650 C CA . ALA A 1 98 ? -10.923 -17.497 36.558 1.00 55.69 98 ALA A CA 1
ATOM 651 C C . ALA A 1 98 ? -12.060 -16.501 36.837 1.00 55.69 98 ALA A C 1
ATOM 653 O O . ALA A 1 98 ? -13.239 -16.788 36.623 1.00 55.69 98 ALA A O 1
ATOM 654 N N . ALA A 1 99 ? -11.702 -15.318 37.332 1.00 64.25 99 ALA A N 1
ATOM 655 C CA . ALA A 1 99 ? -12.587 -14.169 37.322 1.00 64.25 99 ALA A CA 1
ATOM 656 C C . ALA A 1 99 ? -12.815 -13.773 35.858 1.00 64.25 99 ALA A C 1
ATOM 658 O O . ALA A 1 99 ? -11.865 -13.457 35.144 1.00 64.25 99 ALA A O 1
ATOM 659 N N . ALA A 1 100 ? -14.070 -13.830 35.410 1.00 61.75 100 ALA A N 1
ATOM 660 C CA . ALA A 1 100 ? -14.480 -13.359 34.096 1.00 61.75 100 ALA A CA 1
ATOM 661 C C . ALA A 1 100 ? -14.125 -11.869 33.968 1.00 61.75 100 ALA A C 1
ATOM 663 O O . ALA A 1 100 ? -14.808 -11.005 34.520 1.00 61.75 100 ALA A O 1
ATOM 664 N N . GLY A 1 101 ? -13.007 -11.590 33.297 1.00 71.88 101 GLY A N 1
ATOM 665 C CA . GLY A 1 101 ? -12.589 -10.236 32.972 1.00 71.88 101 GLY A CA 1
ATOM 666 C C . GLY A 1 101 ? -13.618 -9.554 32.064 1.00 71.88 101 GLY A C 1
ATOM 667 O O . GLY A 1 101 ? -14.382 -10.239 31.376 1.00 71.88 101 GLY A O 1
ATOM 668 N N . PRO A 1 102 ? -13.671 -8.213 32.068 1.00 66.12 102 PRO A N 1
ATOM 669 C CA . PRO A 1 102 ? -14.547 -7.470 31.177 1.00 66.12 102 PRO A CA 1
ATOM 670 C C . PRO A 1 102 ? -14.233 -7.851 29.727 1.00 66.12 102 PRO A C 1
ATOM 672 O O . PRO A 1 102 ? -13.117 -7.667 29.251 1.00 66.12 102 PRO A O 1
ATOM 675 N N . SER A 1 103 ? -15.228 -8.411 29.042 1.00 62.72 103 SER A N 1
ATOM 676 C CA . SER A 1 103 ? -15.186 -8.645 27.603 1.00 62.72 103 SER A CA 1
ATOM 677 C C . SER A 1 103 ? -15.166 -7.283 26.920 1.00 62.72 103 SER A C 1
ATOM 679 O O . SER A 1 103 ? -16.208 -6.633 26.817 1.00 62.72 103 SER A O 1
ATOM 681 N N . GLU A 1 104 ? -13.994 -6.829 26.485 1.00 62.72 104 GLU A N 1
ATOM 682 C CA . GLU A 1 104 ? -13.908 -5.663 25.614 1.00 62.72 104 GLU A CA 1
ATOM 683 C C . GLU A 1 104 ? -14.723 -5.948 24.352 1.00 62.72 104 GLU A C 1
ATOM 685 O O . GLU A 1 104 ? -14.534 -6.953 23.666 1.00 62.72 104 GLU A O 1
ATOM 690 N N . SER A 1 105 ? -15.719 -5.103 24.102 1.00 70.31 105 SER A N 1
ATOM 691 C CA . SER A 1 105 ? -16.499 -5.180 22.876 1.00 70.31 105 SER A CA 1
ATOM 692 C C . SER A 1 105 ? -15.555 -4.939 21.693 1.00 70.31 105 SER A C 1
ATOM 694 O O . SER A 1 105 ? -14.797 -3.973 21.753 1.00 70.31 105 SER A O 1
ATOM 696 N N . PRO A 1 106 ? -15.634 -5.704 20.587 1.00 70.56 106 PRO A N 1
ATOM 697 C CA . PRO A 1 106 ? -14.835 -5.461 19.377 1.00 70.56 106 PRO A CA 1
ATOM 698 C C . PRO A 1 106 ? -14.958 -4.023 18.830 1.00 70.56 106 PRO A C 1
ATOM 700 O O . PRO A 1 106 ? -14.119 -3.566 18.059 1.00 70.56 106 PRO A O 1
ATOM 703 N N . SER A 1 107 ? -15.969 -3.266 19.270 1.00 73.94 107 SER A N 1
ATOM 704 C CA . SER A 1 107 ? -16.121 -1.840 18.979 1.00 73.94 107 SER A CA 1
ATOM 705 C C . SER A 1 107 ? -15.025 -0.944 19.581 1.00 73.94 107 SER A C 1
ATOM 707 O O . SER A 1 107 ? -14.795 0.137 19.042 1.00 73.94 107 SER A O 1
ATOM 709 N N . SER A 1 108 ? -14.361 -1.336 20.678 1.00 82.44 108 SER A N 1
ATOM 710 C CA . SER A 1 108 ? -13.319 -0.505 21.306 1.00 82.44 108 SER A CA 1
ATOM 711 C C . SER A 1 108 ? -12.036 -0.485 20.479 1.00 82.44 108 SER A C 1
ATOM 713 O O . SER A 1 108 ? -11.486 0.586 20.236 1.00 82.44 108 SER A O 1
ATOM 715 N N . LEU A 1 109 ? -11.597 -1.644 19.988 1.00 85.88 109 LEU A N 1
ATOM 716 C CA . LEU A 1 109 ? -10.351 -1.775 19.235 1.00 85.88 109 LEU A CA 1
ATOM 717 C C . LEU A 1 109 ? -10.422 -1.046 17.887 1.00 85.88 109 LEU A C 1
ATOM 719 O O . LEU A 1 109 ? -9.544 -0.241 17.586 1.00 85.88 109 LEU A O 1
ATOM 723 N N . LEU A 1 110 ? -11.517 -1.205 17.135 1.00 89.81 110 LEU A N 1
ATOM 724 C CA . LEU A 1 110 ? -11.755 -0.431 15.908 1.00 89.81 110 LEU A CA 1
ATOM 725 C C . LEU A 1 110 ? -11.691 1.085 16.166 1.00 89.81 110 LEU A C 1
ATOM 727 O O . LEU A 1 110 ? -11.098 1.831 15.385 1.00 89.81 110 LEU A O 1
ATOM 731 N N . ALA A 1 111 ? -12.285 1.552 17.269 1.00 91.81 111 ALA A N 1
ATOM 732 C CA . ALA A 1 111 ? -12.253 2.966 17.625 1.00 91.81 111 ALA A CA 1
ATOM 733 C C . ALA A 1 111 ? -10.829 3.449 17.939 1.00 91.81 111 ALA A C 1
ATOM 735 O O . ALA A 1 111 ? -10.485 4.574 17.568 1.00 91.81 111 ALA A O 1
ATOM 736 N N . ILE A 1 112 ? -9.996 2.613 18.568 1.00 92.38 112 ILE A N 1
ATOM 737 C CA . ILE A 1 112 ? -8.583 2.916 18.837 1.00 92.38 112 ILE A CA 1
ATOM 738 C C . ILE A 1 112 ? -7.802 3.034 17.522 1.00 92.38 112 ILE A C 1
ATOM 740 O O . ILE A 1 112 ? -7.168 4.067 17.301 1.00 92.38 112 ILE A O 1
ATOM 744 N N . PHE A 1 113 ? -7.921 2.054 16.617 1.00 93.44 113 PHE A N 1
ATOM 745 C CA . PHE A 1 113 ? -7.274 2.090 15.297 1.00 93.44 113 PHE A CA 1
ATOM 746 C C . PHE A 1 113 ? -7.656 3.342 14.507 1.00 93.44 113 PHE A C 1
ATOM 748 O O . PHE A 1 113 ? -6.790 4.119 14.101 1.00 93.44 113 PHE A O 1
ATOM 755 N N . ARG A 1 114 ? -8.961 3.597 14.342 1.00 94.69 114 ARG A N 1
ATOM 756 C CA . ARG A 1 114 ? -9.441 4.774 13.600 1.00 94.69 114 ARG A CA 1
ATOM 757 C C . ARG A 1 114 ? -8.981 6.072 14.258 1.00 94.69 114 ARG A C 1
ATOM 759 O O . ARG A 1 114 ? -8.603 6.999 13.554 1.00 94.69 114 ARG A O 1
ATOM 766 N N . THR A 1 115 ? -8.946 6.144 15.589 1.00 95.38 115 THR A N 1
ATOM 767 C CA . THR A 1 115 ? -8.444 7.332 16.300 1.00 95.38 115 THR A CA 1
ATOM 768 C C . THR A 1 115 ? -6.955 7.569 16.042 1.00 95.38 115 THR A C 1
ATOM 770 O O . THR A 1 115 ? -6.566 8.709 15.791 1.00 95.38 115 THR A O 1
ATOM 773 N N . ALA A 1 116 ? -6.133 6.517 16.0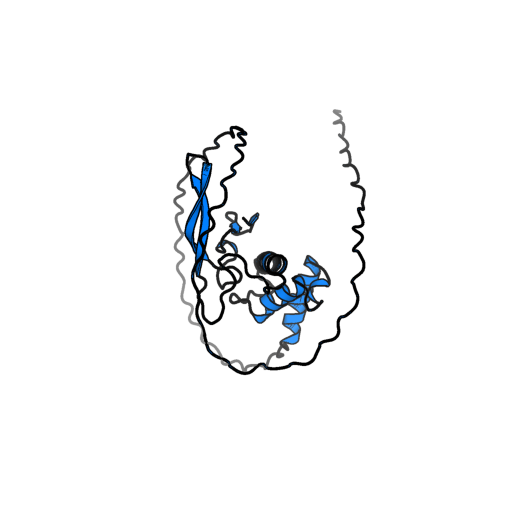45 1.00 93.75 116 ALA A N 1
ATOM 774 C CA . ALA A 1 116 ? -4.713 6.623 15.716 1.00 93.75 116 ALA A CA 1
ATOM 775 C C . ALA A 1 116 ? -4.501 7.103 14.268 1.00 93.75 116 ALA A C 1
ATOM 777 O O . ALA A 1 116 ? -3.736 8.039 14.031 1.00 93.75 116 ALA A O 1
ATOM 778 N N . LEU A 1 117 ? -5.236 6.532 13.308 1.00 96.12 117 LEU A N 1
ATOM 779 C CA . LEU A 1 117 ? -5.135 6.900 11.891 1.00 96.12 117 LEU A CA 1
ATOM 780 C C . LEU A 1 117 ? -5.670 8.312 11.595 1.00 96.12 117 LEU A C 1
ATOM 782 O O . LEU A 1 117 ? -5.065 9.029 10.795 1.00 96.12 117 LEU A O 1
ATOM 786 N N . ARG A 1 118 ? -6.733 8.767 12.281 1.00 96.19 118 ARG A N 1
ATOM 787 C CA . ARG A 1 118 ? -7.197 10.170 12.218 1.00 96.19 118 ARG A CA 1
ATOM 788 C C . ARG A 1 118 ? -6.090 11.148 12.591 1.00 96.19 118 ARG A C 1
ATOM 790 O O . ARG A 1 118 ? -5.965 12.193 11.964 1.00 96.19 118 ARG A O 1
ATOM 797 N N . GLY A 1 119 ? -5.278 10.810 13.595 1.00 95.12 119 GLY A N 1
ATOM 798 C CA . GLY A 1 119 ? -4.137 11.633 13.995 1.00 95.12 119 GLY A CA 1
ATOM 799 C C . GLY A 1 119 ? -3.094 11.809 12.885 1.00 95.12 119 GLY A C 1
ATOM 800 O O . GLY A 1 119 ? -2.397 12.820 12.873 1.00 95.12 119 GLY A O 1
ATOM 801 N N . LEU A 1 120 ? -3.010 10.857 11.950 1.00 94.88 120 LEU A N 1
ATOM 802 C CA . LEU A 1 120 ? -2.032 10.848 10.863 1.00 94.88 120 LEU A CA 1
ATOM 803 C C . LEU A 1 120 ? -2.543 11.532 9.587 1.00 94.88 120 LEU A C 1
ATOM 805 O O . LEU A 1 120 ? -1.829 12.345 9.006 1.00 94.88 120 LEU A O 1
ATOM 809 N N . VAL A 1 121 ? -3.760 11.203 9.140 1.00 96.38 121 VAL A N 1
ATOM 810 C CA . VAL A 1 121 ? -4.300 11.646 7.833 1.00 96.38 121 VAL A CA 1
ATOM 811 C C . VAL A 1 121 ? -5.624 12.426 7.927 1.00 96.38 121 VAL A C 1
ATOM 813 O O . VAL A 1 121 ? -6.187 12.823 6.908 1.00 96.38 121 VAL A O 1
ATOM 816 N N . GLY A 1 122 ? -6.128 12.674 9.138 1.00 96.81 122 GLY A N 1
ATOM 817 C CA . GLY A 1 122 ? -7.368 13.413 9.389 1.00 96.81 122 GLY A CA 1
ATOM 818 C C . GLY A 1 122 ? -8.648 12.592 9.203 1.00 96.81 122 GLY A C 1
ATOM 819 O O . GLY A 1 122 ? -8.625 11.366 9.105 1.00 96.81 122 GLY A O 1
ATOM 820 N N . ASP A 1 123 ? -9.784 13.289 9.137 1.00 97.81 123 ASP A N 1
ATOM 821 C CA . ASP A 1 123 ? -11.132 12.691 9.133 1.00 97.81 123 ASP A CA 1
ATOM 822 C C . ASP A 1 123 ? -11.458 11.880 7.866 1.00 97.81 123 ASP A C 1
ATOM 824 O O . ASP A 1 123 ? -12.467 11.179 7.817 1.00 97.81 123 ASP A O 1
ATOM 828 N N . GLN A 1 124 ? -10.609 11.936 6.831 1.00 97.75 124 GLN A N 1
ATOM 829 C CA . GLN A 1 124 ? -10.801 11.168 5.594 1.00 97.75 124 GLN A CA 1
ATOM 830 C C . GLN A 1 124 ? -10.858 9.658 5.845 1.00 97.75 124 GLN A C 1
ATOM 832 O O . GLN A 1 124 ? -11.523 8.944 5.101 1.00 97.75 124 GLN A O 1
ATOM 837 N N . VAL A 1 125 ? -10.234 9.173 6.923 1.00 97.75 125 VAL A N 1
ATOM 838 C CA . VAL A 1 125 ? -10.315 7.757 7.312 1.00 97.75 125 VAL A CA 1
ATOM 839 C C . VAL A 1 125 ? -11.730 7.312 7.643 1.00 97.75 125 VAL A C 1
ATOM 841 O O . VAL A 1 125 ? -11.963 6.116 7.665 1.00 97.75 125 VAL A O 1
ATOM 844 N N . ASP A 1 126 ? -12.677 8.214 7.897 1.00 97.19 126 ASP A N 1
ATOM 845 C CA . ASP A 1 126 ? -14.067 7.856 8.203 1.00 97.19 126 ASP A CA 1
ATOM 846 C C . ASP A 1 126 ? -15.036 8.121 7.056 1.00 97.19 126 ASP A C 1
ATOM 848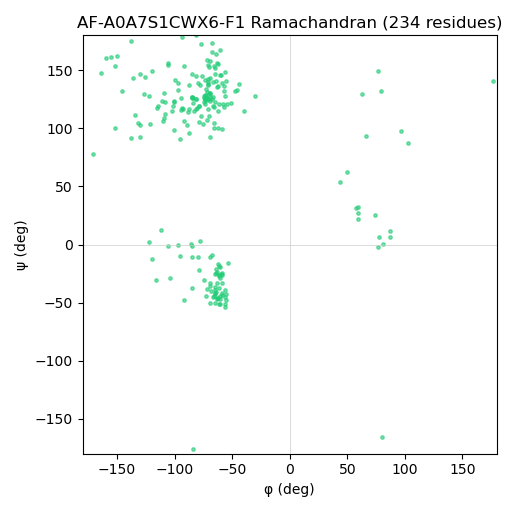 O O . ASP A 1 126 ? -16.226 7.855 7.208 1.00 97.19 126 ASP A O 1
ATOM 852 N N . VAL A 1 127 ? -14.564 8.665 5.932 1.00 97.81 127 VAL A N 1
ATOM 853 C CA . VAL A 1 127 ? -15.422 9.030 4.801 1.00 97.81 127 VAL A CA 1
ATOM 854 C C . VAL A 1 127 ? -15.489 7.851 3.828 1.00 97.81 127 VAL A C 1
ATOM 856 O O . VAL A 1 127 ? -14.512 7.616 3.109 1.00 97.81 127 VAL A O 1
ATOM 859 N N . PRO A 1 128 ? -16.614 7.109 3.763 1.00 97.81 128 PRO A N 1
ATOM 860 C CA . PRO A 1 128 ? -16.717 5.934 2.907 1.00 97.81 128 PRO A CA 1
ATOM 861 C C . PRO A 1 128 ? -16.501 6.283 1.432 1.00 97.81 128 PRO A C 1
ATOM 863 O O . PRO A 1 128 ? -16.891 7.358 0.978 1.00 97.81 128 PRO A O 1
ATOM 866 N N . GLY A 1 129 ? -15.892 5.359 0.688 1.00 96.94 129 GLY A N 1
ATOM 867 C CA . GLY A 1 129 ? -15.568 5.538 -0.733 1.00 96.94 129 GLY A CA 1
ATOM 868 C C . GLY A 1 129 ? -14.292 6.341 -1.008 1.00 96.94 129 GLY A C 1
ATOM 869 O O . GLY A 1 129 ? -13.935 6.535 -2.166 1.00 96.94 129 GLY A O 1
ATOM 870 N N . THR A 1 130 ? -13.586 6.806 0.026 1.00 98.06 130 THR A N 1
ATOM 871 C CA . THR A 1 130 ? -12.261 7.419 -0.141 1.00 98.06 130 THR A CA 1
ATOM 872 C C . THR A 1 130 ? -11.141 6.379 0.001 1.00 98.06 130 THR A C 1
ATOM 874 O O . THR A 1 130 ? -11.297 5.432 0.778 1.00 98.06 130 THR A O 1
ATOM 877 N N . PRO A 1 131 ? -9.968 6.595 -0.627 1.00 98.50 131 PRO A N 1
ATOM 878 C CA . PRO A 1 131 ? -8.805 5.718 -0.449 1.00 98.50 131 PRO A CA 1
ATOM 879 C C . PRO A 1 131 ? -8.328 5.602 1.000 1.00 98.50 131 PRO A C 1
ATOM 881 O O . PRO A 1 131 ? -7.887 4.542 1.429 1.00 98.50 131 PRO A O 1
ATOM 884 N N . HIS A 1 132 ? -8.461 6.680 1.776 1.00 98.44 132 HIS A N 1
ATOM 885 C CA . HIS A 1 132 ? -8.140 6.703 3.205 1.00 98.44 132 HIS A CA 1
ATOM 886 C C . HIS A 1 132 ? -9.035 5.753 3.988 1.00 98.44 132 HIS A C 1
ATOM 888 O O . HIS A 1 132 ? -8.549 4.962 4.794 1.00 98.44 132 HIS A O 1
ATOM 894 N N . TYR A 1 133 ? -10.341 5.812 3.724 1.00 98.06 133 TYR A N 1
ATOM 895 C CA . TYR A 1 133 ? -11.286 4.885 4.318 1.00 98.06 133 TYR A CA 1
ATOM 896 C C . TYR A 1 133 ? -11.006 3.448 3.879 1.00 98.06 133 TYR A C 1
ATOM 898 O O . TYR A 1 133 ? -10.946 2.590 4.749 1.00 98.06 133 TYR A O 1
ATOM 906 N N . ALA A 1 134 ? -10.779 3.190 2.585 1.00 98.38 134 ALA A N 1
ATOM 907 C CA . ALA A 1 134 ? -10.499 1.846 2.070 1.00 98.38 134 ALA A CA 1
ATOM 908 C C . ALA A 1 134 ? -9.231 1.234 2.690 1.00 98.38 134 ALA A C 1
ATOM 910 O O . ALA A 1 134 ? -9.259 0.099 3.158 1.00 98.38 134 ALA A O 1
ATOM 911 N N . ALA A 1 135 ? -8.147 2.008 2.792 1.00 98.31 135 ALA A N 1
ATOM 912 C CA . ALA A 1 135 ? -6.915 1.574 3.446 1.00 98.31 135 ALA A CA 1
ATOM 913 C C . ALA A 1 135 ? -7.101 1.328 4.950 1.00 98.31 135 ALA A C 1
ATOM 915 O O . ALA A 1 135 ? -6.585 0.348 5.486 1.00 98.31 135 ALA A O 1
ATOM 916 N N . ALA A 1 136 ? -7.846 2.202 5.636 1.00 97.50 136 ALA A N 1
ATOM 917 C CA . ALA A 1 136 ? -8.135 2.059 7.062 1.00 97.50 136 ALA A CA 1
ATOM 918 C C . ALA A 1 136 ? -9.067 0.870 7.346 1.00 97.50 136 ALA A C 1
ATOM 920 O O . ALA A 1 136 ? -8.960 0.232 8.392 1.00 97.50 136 ALA A O 1
ATOM 921 N N . ASP A 1 137 ? -9.987 0.572 6.432 1.00 97.31 137 ASP A N 1
ATOM 922 C CA . ASP A 1 137 ? -10.862 -0.593 6.512 1.00 97.31 137 ASP A CA 1
ATOM 923 C C . ASP A 1 137 ? -10.064 -1.876 6.296 1.00 97.31 137 ASP A C 1
ATOM 925 O O . ASP A 1 137 ? -10.066 -2.751 7.162 1.00 97.31 137 ASP A O 1
ATOM 929 N N . TRP A 1 138 ? -9.269 -1.909 5.225 1.00 97.62 138 TRP A N 1
ATOM 930 C CA . TRP A 1 138 ? -8.404 -3.034 4.907 1.00 97.62 138 TRP A CA 1
ATOM 931 C C . TRP A 1 138 ? -7.442 -3.359 6.055 1.00 97.62 138 TRP A C 1
ATOM 933 O O . TRP A 1 138 ? -7.421 -4.496 6.515 1.00 97.62 138 TRP A O 1
ATOM 943 N N . ILE A 1 139 ? -6.703 -2.374 6.586 1.00 97.31 139 ILE A N 1
ATOM 944 C CA . ILE A 1 139 ? -5.745 -2.625 7.679 1.00 97.31 139 ILE A CA 1
ATOM 945 C C . ILE A 1 139 ? -6.430 -3.155 8.949 1.00 97.31 139 ILE A C 1
ATOM 947 O O . ILE A 1 139 ? -5.811 -3.868 9.731 1.00 97.31 139 ILE A O 1
ATOM 951 N N . THR A 1 140 ? -7.707 -2.817 9.158 1.00 95.44 140 THR A N 1
ATOM 952 C CA . THR A 1 140 ? -8.445 -3.224 10.360 1.00 95.44 140 THR A CA 1
ATOM 953 C C . THR A 1 140 ? -9.062 -4.615 10.229 1.00 95.44 140 THR A C 1
ATOM 955 O O . THR A 1 140 ? -9.131 -5.343 11.220 1.00 95.44 140 THR A O 1
ATOM 958 N N . PHE A 1 141 ? -9.560 -4.972 9.044 1.00 95.31 141 PHE A N 1
ATOM 959 C CA . PHE A 1 141 ? -10.401 -6.160 8.871 1.00 95.31 141 PHE A CA 1
ATOM 960 C C . PHE A 1 141 ? -9.796 -7.231 7.970 1.00 95.31 141 PHE A C 1
ATOM 962 O O . PHE A 1 141 ? -10.051 -8.414 8.192 1.00 95.31 141 PHE A O 1
ATOM 969 N N . ASP A 1 142 ? -8.991 -6.828 6.991 1.00 96.12 142 ASP A N 1
ATOM 970 C CA . ASP A 1 142 ? -8.573 -7.694 5.890 1.00 96.12 142 ASP A CA 1
ATOM 971 C C . ASP A 1 142 ? -7.055 -7.887 5.813 1.00 96.12 142 ASP A C 1
ATOM 973 O O . ASP A 1 142 ? -6.599 -8.750 5.062 1.00 96.12 142 ASP A O 1
ATOM 977 N N . ASP A 1 143 ? -6.256 -7.100 6.545 1.00 96.50 143 ASP A N 1
ATOM 978 C CA . ASP A 1 143 ? -4.801 -7.226 6.526 1.00 96.50 143 ASP A CA 1
ATOM 979 C C . ASP A 1 143 ? -4.370 -8.606 7.041 1.00 96.50 143 ASP A C 1
ATOM 981 O O . ASP A 1 143 ? -4.523 -8.895 8.236 1.00 96.50 143 ASP A O 1
ATOM 985 N N . PRO A 1 144 ? -3.753 -9.450 6.189 1.00 96.00 144 PRO A N 1
ATOM 986 C CA . PRO A 1 144 ? -3.369 -10.798 6.587 1.00 96.00 144 PRO A CA 1
ATOM 987 C C . PRO A 1 144 ? -2.320 -10.833 7.703 1.00 96.00 144 PRO A C 1
ATOM 989 O O . PRO A 1 144 ? -2.198 -11.847 8.389 1.00 96.00 144 PRO A O 1
ATOM 992 N N . ARG A 1 145 ? -1.555 -9.746 7.904 1.00 95.69 145 ARG A N 1
ATOM 993 C CA . ARG A 1 145 ? -0.622 -9.647 9.039 1.00 95.69 145 ARG A CA 1
ATOM 994 C C . ARG A 1 145 ? -1.317 -9.298 10.349 1.00 95.69 145 ARG A C 1
ATOM 996 O O . ARG A 1 145 ? -0.742 -9.587 11.394 1.00 95.69 145 ARG A O 1
ATOM 1003 N N . SER A 1 146 ? -2.510 -8.698 10.284 1.00 94.94 146 SER A N 1
ATOM 1004 C CA . SER A 1 146 ? -3.343 -8.327 11.435 1.00 94.94 146 SER A CA 1
ATOM 1005 C C . SER A 1 146 ? -2.519 -7.695 12.563 1.00 94.94 146 SER A C 1
ATOM 1007 O O . SER A 1 146 ? -2.506 -8.188 13.693 1.00 94.94 146 SER A O 1
ATOM 1009 N N . LEU A 1 147 ? -1.757 -6.648 12.223 1.00 94.25 147 LEU A N 1
ATOM 1010 C CA . LEU A 1 147 ? -0.849 -5.989 13.164 1.00 94.25 147 LEU A CA 1
ATOM 1011 C C . LEU A 1 147 ? -1.616 -5.421 14.363 1.00 94.25 147 LEU A C 1
ATOM 1013 O O . LEU A 1 147 ? -2.739 -4.943 14.221 1.00 94.25 147 LEU A O 1
ATOM 1017 N N . ASP A 1 148 ? -0.996 -5.445 15.543 1.00 92.62 148 ASP A N 1
ATOM 1018 C CA . ASP A 1 148 ? -1.573 -4.811 16.728 1.00 92.62 148 ASP A CA 1
ATOM 1019 C C . ASP A 1 148 ? -1.547 -3.277 16.605 1.00 92.62 148 ASP A C 1
ATOM 1021 O O . ASP A 1 148 ? -0.679 -2.698 15.955 1.00 92.62 148 ASP A O 1
ATOM 1025 N N . HIS A 1 149 ? -2.477 -2.597 17.274 1.00 90.88 149 HIS A N 1
ATOM 1026 C CA . HIS A 1 149 ? -2.547 -1.133 17.292 1.00 90.88 149 HIS A CA 1
ATOM 1027 C C . HIS A 1 149 ? -1.302 -0.447 17.882 1.00 90.88 149 HIS A C 1
ATOM 1029 O O . HIS A 1 149 ? -1.099 0.747 17.654 1.00 90.88 149 HIS A O 1
ATOM 1035 N N . LEU A 1 150 ? -0.490 -1.174 18.657 1.00 92.25 150 LEU A N 1
ATOM 1036 C CA . LEU A 1 150 ? 0.780 -0.702 19.209 1.00 92.25 150 LEU A CA 1
ATOM 1037 C C . LEU A 1 150 ? 1.989 -1.131 18.367 1.00 92.25 150 LEU A C 1
ATOM 1039 O O . LEU A 1 150 ? 3.121 -0.802 18.730 1.00 92.25 150 LEU A O 1
ATOM 1043 N N . ASP A 1 151 ? 1.777 -1.865 17.271 1.00 95.50 151 ASP A N 1
ATOM 1044 C CA . ASP A 1 151 ? 2.857 -2.286 16.388 1.00 95.50 151 ASP A CA 1
ATOM 1045 C C . ASP A 1 151 ? 3.460 -1.059 15.677 1.00 95.50 151 ASP A C 1
ATOM 1047 O O . ASP A 1 151 ? 2.737 -0.289 15.033 1.00 95.50 151 ASP A O 1
ATOM 1051 N N . PRO A 1 152 ? 4.784 -0.842 15.766 1.00 94.06 152 PRO A N 1
ATOM 1052 C CA . PRO A 1 152 ? 5.423 0.320 15.153 1.00 94.06 152 PRO A CA 1
ATOM 1053 C C . PRO A 1 152 ? 5.326 0.323 13.617 1.00 94.06 152 PRO A C 1
ATOM 1055 O O . PRO A 1 152 ? 5.366 1.394 13.009 1.00 94.06 152 PRO A O 1
ATOM 1058 N N . GLY A 1 153 ? 5.173 -0.844 12.986 1.00 96.25 153 GLY A N 1
ATOM 1059 C CA . GLY A 1 153 ? 5.007 -0.999 11.542 1.00 96.25 153 GLY A CA 1
ATOM 1060 C C . GLY A 1 153 ? 3.590 -0.709 11.045 1.00 96.25 153 GLY A C 1
ATOM 1061 O O . GLY A 1 153 ? 3.397 -0.552 9.839 1.00 96.25 153 GLY A O 1
ATOM 1062 N N . LEU A 1 154 ? 2.600 -0.571 11.938 1.00 96.19 154 LEU A N 1
ATOM 1063 C CA . LEU A 1 154 ? 1.204 -0.340 11.554 1.00 96.19 154 LEU A CA 1
ATOM 1064 C C . LEU A 1 154 ? 1.042 0.892 10.657 1.00 96.19 154 LEU A C 1
ATOM 1066 O O . LEU A 1 154 ? 0.387 0.830 9.617 1.00 96.19 154 LEU A O 1
ATOM 1070 N N . PHE A 1 155 ? 1.645 2.017 11.044 1.00 96.94 155 PHE A N 1
ATOM 1071 C CA . PHE A 1 155 ? 1.513 3.260 10.283 1.00 96.94 155 PHE A CA 1
ATOM 1072 C C . PHE A 1 155 ? 2.204 3.183 8.928 1.00 96.94 155 PHE A C 1
ATOM 1074 O O . PHE A 1 155 ? 1.652 3.661 7.940 1.00 96.94 155 PHE A O 1
ATOM 1081 N N . GLN A 1 156 ? 3.383 2.565 8.865 1.00 97.44 156 GLN A N 1
ATOM 1082 C CA . GLN A 1 156 ? 4.081 2.357 7.604 1.00 97.44 156 GLN A CA 1
ATOM 1083 C C . GLN A 1 156 ? 3.238 1.498 6.662 1.00 97.44 156 GLN A C 1
ATOM 1085 O O . GLN A 1 156 ? 2.956 1.911 5.538 1.00 97.44 156 GLN A O 1
ATOM 1090 N N . ARG A 1 157 ? 2.767 0.346 7.143 1.00 98.00 157 ARG A N 1
ATOM 1091 C CA . ARG A 1 157 ? 1.924 -0.563 6.368 1.00 98.00 157 ARG A CA 1
ATOM 1092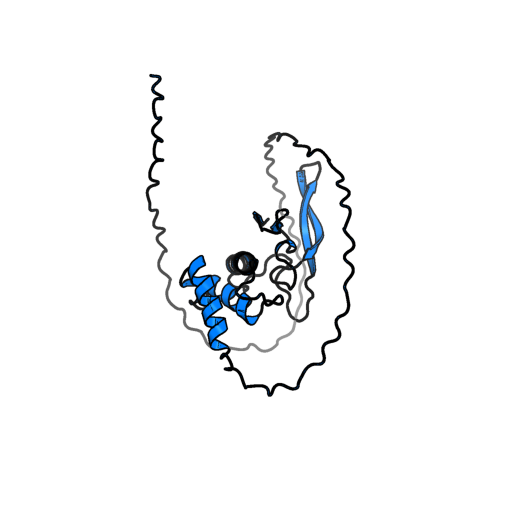 C C . ARG A 1 157 ? 0.634 0.108 5.897 1.00 98.00 157 ARG A C 1
ATOM 1094 O O . ARG A 1 157 ? 0.272 -0.035 4.732 1.00 98.00 157 ARG A O 1
ATOM 1101 N N . TYR A 1 158 ? -0.009 0.901 6.756 1.00 98.12 158 TYR A N 1
ATOM 1102 C CA . TYR A 1 158 ? -1.170 1.712 6.387 1.00 98.12 158 TYR A CA 1
ATOM 1103 C C . TYR A 1 158 ? -0.849 2.727 5.282 1.00 98.12 158 TYR A C 1
ATOM 1105 O O . TYR A 1 158 ? -1.599 2.821 4.317 1.00 98.12 158 TYR A O 1
ATOM 1113 N N . LEU A 1 159 ? 0.252 3.479 5.387 1.00 98.06 159 LEU A N 1
ATOM 1114 C CA . LEU A 1 159 ? 0.614 4.498 4.392 1.00 98.06 159 LEU A CA 1
ATOM 1115 C C . LEU A 1 159 ? 0.930 3.885 3.024 1.00 98.06 159 LEU A C 1
ATOM 1117 O O . LEU A 1 159 ? 0.536 4.432 1.993 1.00 98.06 159 LEU A O 1
ATOM 1121 N N . VAL A 1 160 ? 1.604 2.737 3.007 1.00 98.19 160 VAL A N 1
ATOM 1122 C CA . VAL A 1 160 ? 1.925 2.021 1.766 1.00 98.19 160 VAL A CA 1
ATOM 1123 C C . VAL A 1 160 ? 0.658 1.394 1.166 1.00 98.19 160 VAL A C 1
ATOM 1125 O O . VAL A 1 160 ? 0.447 1.468 -0.043 1.00 98.19 160 VAL A O 1
ATOM 1128 N N . ALA A 1 161 ? -0.251 0.870 1.994 1.00 98.19 161 ALA A N 1
ATOM 1129 C CA . ALA A 1 161 ? -1.564 0.425 1.526 1.00 98.19 161 ALA A CA 1
ATOM 1130 C C . ALA A 1 161 ? -2.415 1.585 0.981 1.00 98.19 161 ALA A C 1
ATOM 1132 O O . ALA A 1 161 ? -3.045 1.457 -0.068 1.00 98.19 161 ALA A O 1
ATOM 1133 N N . LEU A 1 162 ? -2.390 2.742 1.646 1.00 98.38 162 LEU A N 1
ATOM 1134 C CA . LEU A 1 162 ? -3.060 3.959 1.196 1.00 98.38 162 LEU A CA 1
ATOM 1135 C C . LEU A 1 162 ? -2.559 4.400 -0.181 1.00 98.38 162 LEU A C 1
ATOM 1137 O O . LEU A 1 162 ? -3.371 4.733 -1.041 1.00 98.38 162 LEU A O 1
ATOM 1141 N N . PHE A 1 163 ? -1.247 4.358 -0.418 1.00 98.31 163 PHE A N 1
ATOM 1142 C CA . PHE A 1 163 ? -0.683 4.627 -1.741 1.00 98.31 163 PHE A CA 1
ATOM 1143 C C . PHE A 1 163 ? -1.277 3.705 -2.817 1.00 98.31 163 PHE A C 1
ATOM 1145 O O . PHE A 1 163 ? -1.687 4.181 -3.881 1.00 98.31 163 PHE A O 1
ATOM 1152 N N . TRP A 1 164 ? -1.389 2.405 -2.529 1.00 98.19 164 TRP A N 1
ATOM 1153 C CA . TRP A 1 164 ? -2.015 1.453 -3.446 1.00 98.19 164 TRP A CA 1
ATOM 1154 C C . TRP A 1 164 ? -3.477 1.822 -3.727 1.00 98.19 164 TRP A C 1
ATOM 1156 O O . TRP A 1 164 ? -3.845 1.987 -4.887 1.00 98.19 164 TRP A O 1
ATOM 1166 N N . PHE A 1 165 ? -4.300 2.060 -2.699 1.00 98.44 165 PHE A N 1
ATOM 1167 C CA . PHE A 1 165 ? -5.713 2.432 -2.887 1.00 98.44 165 PHE A CA 1
ATOM 1168 C C . PHE A 1 165 ? -5.899 3.768 -3.624 1.00 98.44 165 PHE A C 1
ATOM 1170 O O . PHE A 1 165 ? -6.853 3.918 -4.384 1.00 98.44 165 PHE A O 1
ATOM 1177 N N . ILE A 1 166 ? -4.998 4.740 -3.442 1.00 98.31 166 ILE A N 1
ATOM 1178 C CA . ILE A 1 166 ? -5.041 6.015 -4.180 1.00 98.31 166 ILE A CA 1
ATOM 1179 C C . ILE A 1 166 ? -4.784 5.789 -5.673 1.00 98.31 166 ILE A C 1
ATOM 1181 O O . ILE A 1 166 ? -5.467 6.365 -6.516 1.00 98.31 166 ILE A O 1
ATOM 1185 N N . THR A 1 167 ? -3.788 4.974 -6.009 1.00 97.81 167 THR A N 1
ATOM 1186 C CA . THR A 1 167 ? -3.332 4.782 -7.398 1.00 97.81 167 THR A CA 1
ATOM 1187 C C . THR A 1 167 ? -4.139 3.742 -8.173 1.00 97.81 167 THR A C 1
ATOM 1189 O O . THR A 1 167 ? -3.990 3.648 -9.389 1.00 97.81 167 THR A O 1
ATOM 1192 N N . THR A 1 168 ? -4.995 2.985 -7.488 1.00 98.00 168 THR A N 1
ATOM 1193 C CA . THR A 1 168 ? -5.866 1.950 -8.067 1.00 98.00 168 THR A CA 1
ATOM 1194 C C . THR A 1 168 ? -7.346 2.315 -8.021 1.00 98.00 168 THR A C 1
ATOM 1196 O O . THR A 1 168 ? -8.185 1.448 -8.225 1.00 98.00 168 THR A O 1
ATOM 1199 N N . ASP A 1 169 ? -7.690 3.573 -7.725 1.00 97.75 169 ASP A N 1
ATOM 1200 C CA . ASP A 1 169 ? -9.080 4.021 -7.545 1.00 97.75 169 ASP A CA 1
ATOM 1201 C C . ASP A 1 169 ? -9.863 3.103 -6.591 1.00 97.75 169 ASP A C 1
ATOM 1203 O O . ASP A 1 169 ? -10.788 2.393 -6.972 1.00 97.75 169 ASP A O 1
ATOM 1207 N N . ASN A 1 170 ? -9.411 3.035 -5.337 1.00 97.31 170 ASN A N 1
ATOM 1208 C CA . ASN A 1 170 ? -9.932 2.124 -4.314 1.00 97.31 170 ASN A CA 1
ATOM 1209 C C . ASN A 1 170 ? -9.828 0.621 -4.662 1.00 97.31 170 ASN A C 1
ATOM 1211 O O . ASN A 1 170 ? -10.533 -0.201 -4.076 1.00 97.31 170 ASN A O 1
ATOM 1215 N N . GLY A 1 171 ? -8.923 0.245 -5.567 1.00 95.88 171 GLY A N 1
ATOM 1216 C CA . GLY A 1 171 ? -8.766 -1.128 -6.045 1.00 95.88 171 GLY A CA 1
ATOM 1217 C C . GLY A 1 171 ? -9.666 -1.490 -7.227 1.00 95.88 171 GLY A C 1
ATOM 1218 O O . GLY A 1 171 ? -9.678 -2.653 -7.626 1.00 95.88 171 GLY A O 1
ATOM 1219 N N . GLU A 1 172 ? -10.405 -0.535 -7.799 1.00 96.62 172 GLU A N 1
ATOM 1220 C CA . GLU A 1 172 ? -11.225 -0.756 -8.998 1.00 96.62 172 GLU A CA 1
ATOM 1221 C C . GLU A 1 172 ? -10.375 -0.849 -10.277 1.00 96.62 172 GLU A C 1
ATOM 1223 O O . GLU A 1 172 ? -10.721 -1.571 -11.216 1.00 96.62 172 GLU A O 1
ATOM 1228 N N . ILE A 1 173 ? -9.239 -0.147 -10.311 1.00 97.19 173 ILE A N 1
ATOM 1229 C CA . ILE A 1 173 ? -8.286 -0.140 -11.423 1.00 97.19 173 ILE A CA 1
ATOM 1230 C C . ILE A 1 173 ? -7.023 -0.881 -10.998 1.00 97.19 173 ILE A C 1
ATOM 1232 O O . ILE A 1 173 ? -6.211 -0.385 -10.222 1.00 97.19 173 ILE A O 1
ATOM 1236 N N . LEU A 1 174 ? -6.825 -2.067 -11.560 1.00 95.88 174 LEU A N 1
ATOM 1237 C CA . LEU A 1 174 ? -5.640 -2.872 -11.297 1.00 95.88 174 LEU A CA 1
ATOM 1238 C C . LEU A 1 174 ? -4.392 -2.258 -11.947 1.00 95.88 174 LEU A C 1
ATOM 1240 O O . LEU A 1 174 ? -4.420 -1.812 -13.097 1.00 95.88 174 LEU A O 1
ATOM 1244 N N . TRP A 1 175 ? -3.267 -2.304 -11.236 1.00 95.31 175 TRP A N 1
ATOM 1245 C CA . TRP A 1 175 ? -1.955 -2.091 -11.838 1.00 95.31 175 TRP A CA 1
ATOM 1246 C C . TRP A 1 175 ? -1.642 -3.187 -12.859 1.00 95.31 175 TRP A C 1
ATOM 1248 O O . TRP A 1 175 ? -2.223 -4.275 -12.841 1.00 95.31 175 TRP A O 1
ATOM 1258 N N . SER A 1 176 ? -0.650 -2.939 -13.713 1.00 92.88 176 SER A N 1
ATOM 1259 C CA . SER A 1 176 ? -0.220 -3.892 -14.743 1.00 92.88 176 SER A CA 1
ATOM 1260 C C . SER A 1 176 ? 0.247 -5.246 -14.187 1.00 92.88 176 SER A C 1
ATOM 1262 O O . SER A 1 176 ? 0.221 -6.241 -14.907 1.00 92.88 176 SER A O 1
ATOM 1264 N N . SER A 1 177 ? 0.691 -5.304 -12.927 1.00 93.94 177 SER A N 1
ATOM 1265 C CA . SER A 1 177 ? 1.168 -6.533 -12.284 1.00 93.94 177 SER A CA 1
ATOM 1266 C C . SER A 1 177 ? 1.144 -6.430 -10.759 1.00 93.94 177 SER A C 1
ATOM 1268 O O . SER A 1 177 ? 1.176 -5.332 -10.213 1.00 93.94 177 SER A O 1
ATOM 1270 N N . CYS A 1 178 ? 1.173 -7.585 -10.085 1.00 96.75 178 CYS A N 1
ATOM 1271 C CA . CYS A 1 178 ? 1.388 -7.704 -8.637 1.00 96.75 178 CYS A CA 1
ATOM 1272 C C . CYS A 1 178 ? 0.366 -6.980 -7.745 1.00 96.75 178 CYS A C 1
ATOM 1274 O O . CYS A 1 178 ? 0.696 -6.540 -6.642 1.00 96.75 178 CYS A O 1
ATOM 1276 N N . ASN A 1 179 ? -0.882 -6.910 -8.213 1.00 97.00 179 ASN A N 1
ATOM 1277 C CA . ASN A 1 179 ? -2.034 -6.487 -7.419 1.00 97.00 179 ASN A CA 1
ATOM 1278 C C . ASN A 1 179 ? -2.266 -7.410 -6.214 1.00 97.00 179 ASN A C 1
ATOM 1280 O O . ASN A 1 179 ? -1.722 -8.521 -6.157 1.00 97.00 179 ASN A O 1
ATOM 1284 N N . ARG A 1 180 ? -3.122 -6.949 -5.292 1.00 96.19 180 ARG A N 1
ATOM 1285 C CA . ARG A 1 180 ? -3.604 -7.728 -4.145 1.00 96.19 180 ARG A CA 1
ATOM 1286 C C . ARG A 1 180 ? -3.987 -9.155 -4.566 1.00 96.19 180 ARG A C 1
ATOM 1288 O O . ARG A 1 180 ? -4.622 -9.304 -5.608 1.00 96.19 180 ARG A O 1
ATOM 1295 N N . PRO A 1 181 ? -3.638 -10.189 -3.779 1.00 96.50 181 PRO A N 1
ATOM 1296 C CA . PRO A 1 181 ? -4.109 -11.545 -4.038 1.00 96.50 181 PRO A CA 1
ATOM 1297 C C . PRO A 1 181 ? -5.643 -11.613 -4.076 1.00 96.50 181 PRO A C 1
ATOM 1299 O O . PRO A 1 181 ? -6.315 -11.108 -3.171 1.00 96.50 181 PRO A O 1
ATOM 1302 N N . GLU A 1 182 ? -6.201 -12.261 -5.097 1.00 94.25 182 GLU A N 1
ATOM 1303 C CA . GLU A 1 182 ? -7.638 -12.530 -5.208 1.00 94.25 182 GLU A CA 1
ATOM 1304 C C . GLU A 1 182 ? -7.917 -14.033 -5.266 1.00 94.25 182 GLU A C 1
ATOM 1306 O O . GLU A 1 182 ? -7.119 -14.813 -5.771 1.00 94.25 182 GLU A O 1
ATOM 1311 N N . GLY A 1 183 ? -9.070 -14.477 -4.757 1.00 88.31 183 GLY A N 1
ATOM 1312 C CA . GLY A 1 183 ? -9.590 -15.814 -5.077 1.00 88.31 183 GLY A CA 1
ATOM 1313 C C . GLY A 1 183 ? -8.676 -17.004 -4.743 1.00 88.31 183 GLY A C 1
ATOM 1314 O O . GLY A 1 183 ? -8.734 -18.015 -5.438 1.00 88.31 183 GLY A O 1
ATOM 1315 N N . GLY A 1 184 ? -7.854 -16.909 -3.692 1.00 91.81 184 GLY A N 1
ATOM 1316 C CA . GLY A 1 184 ? -6.932 -17.977 -3.283 1.00 91.81 184 GLY A CA 1
ATOM 1317 C C . GLY A 1 184 ? -5.565 -17.945 -3.971 1.00 91.81 184 GLY A C 1
ATOM 1318 O O . GLY A 1 184 ? -4.810 -18.909 -3.847 1.00 91.81 184 GLY A O 1
ATOM 1319 N N . GLU A 1 185 ? -5.238 -16.864 -4.681 1.00 95.56 185 GLU A N 1
ATOM 1320 C CA . GLU A 1 185 ? -3.862 -16.565 -5.076 1.00 95.56 185 GLU A CA 1
ATOM 1321 C C . GLU A 1 185 ? -2.927 -16.488 -3.856 1.00 95.56 185 GLU A C 1
ATOM 1323 O O . GLU A 1 185 ? -3.332 -16.087 -2.762 1.00 95.56 185 GLU A O 1
ATOM 1328 N N . ASP A 1 186 ? -1.663 -16.864 -4.055 1.00 96.44 186 ASP A N 1
ATOM 1329 C CA . ASP A 1 186 ? -0.614 -16.672 -3.056 1.00 96.44 186 ASP A CA 1
ATOM 1330 C C . ASP A 1 186 ? -0.055 -15.236 -3.084 1.00 96.44 186 ASP A C 1
ATOM 1332 O O . ASP A 1 186 ? -0.487 -14.379 -3.859 1.00 96.44 186 ASP A O 1
ATOM 1336 N N . SER A 1 187 ? 0.909 -14.947 -2.209 1.00 97.75 187 SER A N 1
ATOM 1337 C CA . SER A 1 187 ? 1.539 -13.629 -2.105 1.00 97.75 187 SER A CA 1
ATOM 1338 C C . SER A 1 187 ? 2.574 -13.338 -3.193 1.00 97.75 187 SER A C 1
ATOM 1340 O O . SER A 1 187 ? 3.167 -12.259 -3.184 1.00 97.75 187 SER A O 1
ATOM 1342 N N . THR A 1 188 ? 2.781 -14.241 -4.153 1.00 97.88 188 THR A N 1
ATOM 1343 C CA . THR A 1 188 ? 3.778 -14.092 -5.217 1.00 97.88 188 THR A CA 1
ATOM 1344 C C . THR A 1 188 ? 3.143 -13.760 -6.568 1.00 97.88 188 THR A C 1
ATOM 1346 O O . THR A 1 188 ? 1.971 -14.029 -6.840 1.00 97.88 188 THR A O 1
ATOM 1349 N N . CYS A 1 189 ? 3.906 -13.108 -7.438 1.00 97.81 189 CYS A N 1
ATOM 1350 C CA . CYS A 1 189 ? 3.473 -12.701 -8.773 1.00 97.81 189 CYS A CA 1
ATOM 1351 C C . CYS A 1 189 ? 4.652 -12.678 -9.746 1.00 97.81 189 CYS A C 1
ATOM 1353 O O . CYS A 1 189 ? 5.810 -12.592 -9.343 1.00 97.81 189 CYS A O 1
ATOM 1355 N N . MET A 1 190 ? 4.344 -12.685 -11.044 1.00 97.50 190 MET A N 1
ATOM 1356 C CA . MET A 1 190 ? 5.319 -12.336 -12.075 1.00 97.50 190 MET A CA 1
ATOM 1357 C C . MET A 1 190 ? 5.275 -10.826 -12.322 1.00 97.50 190 MET A C 1
ATOM 1359 O O . MET A 1 190 ? 4.275 -10.301 -12.815 1.00 97.50 190 MET A O 1
ATOM 1363 N N . TYR A 1 191 ? 6.361 -10.142 -11.981 1.00 96.44 191 TYR A N 1
ATOM 1364 C CA . TYR A 1 191 ? 6.581 -8.719 -12.213 1.00 96.44 191 TYR A CA 1
ATOM 1365 C C . TYR A 1 191 ? 7.406 -8.503 -13.481 1.00 96.44 191 TYR A C 1
ATOM 1367 O O . TYR A 1 191 ? 8.362 -9.230 -13.736 1.00 96.44 191 TYR A O 1
ATOM 1375 N N . GLN A 1 192 ? 7.052 -7.499 -14.278 1.00 94.81 192 GLN A N 1
ATOM 1376 C CA . GLN A 1 192 ? 7.813 -7.119 -15.467 1.00 94.81 192 GLN A CA 1
ATOM 1377 C C . GLN A 1 192 ? 8.768 -5.985 -15.104 1.00 94.81 192 GLN A C 1
ATOM 1379 O O . GLN A 1 192 ? 8.404 -4.812 -15.190 1.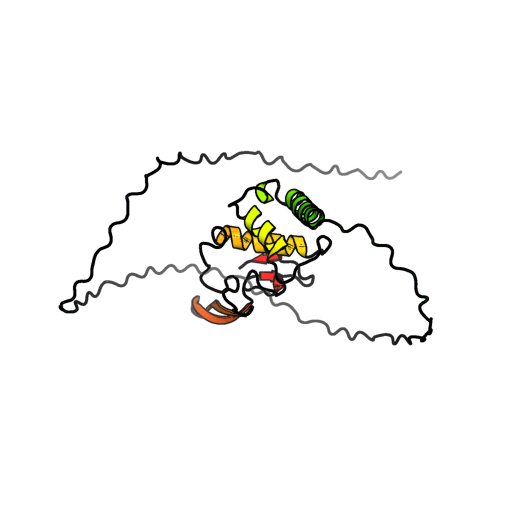00 94.81 192 GLN A O 1
ATOM 1384 N N . ARG A 1 193 ? 9.993 -6.322 -14.692 1.00 94.19 193 ARG A N 1
ATOM 1385 C CA . ARG A 1 193 ? 10.986 -5.307 -14.333 1.00 94.19 193 ARG A CA 1
ATOM 1386 C C . ARG A 1 193 ? 11.530 -4.635 -15.588 1.00 94.19 193 ARG A C 1
ATOM 1388 O O . ARG A 1 193 ? 11.996 -5.311 -16.505 1.00 94.19 193 ARG A O 1
ATOM 1395 N N . LEU A 1 194 ? 11.497 -3.306 -15.603 1.00 93.62 194 LEU A N 1
ATOM 1396 C CA . LEU A 1 194 ? 12.117 -2.503 -16.647 1.00 93.62 194 LEU A CA 1
ATOM 1397 C C . LEU A 1 194 ? 13.640 -2.519 -16.475 1.00 93.62 194 LEU A C 1
ATOM 1399 O O . LEU A 1 194 ? 14.163 -2.103 -15.444 1.00 93.62 194 LEU A O 1
ATOM 1403 N N . VAL A 1 195 ? 14.359 -2.982 -17.492 1.00 95.56 195 VAL A N 1
ATOM 1404 C CA . VAL A 1 195 ? 15.822 -2.931 -17.555 1.00 95.56 195 VAL A CA 1
ATOM 1405 C C . VAL A 1 195 ? 16.255 -2.249 -18.846 1.00 95.56 195 VAL A C 1
ATOM 1407 O O . VAL A 1 195 ? 15.627 -2.414 -19.892 1.00 95.56 195 VAL A O 1
ATOM 1410 N N . PHE A 1 196 ? 17.336 -1.479 -18.784 1.00 95.94 196 PHE A N 1
ATOM 1411 C CA . PHE A 1 196 ? 17.906 -0.805 -19.948 1.00 95.94 196 PHE A CA 1
ATOM 1412 C C . PHE A 1 196 ? 19.109 -1.602 -20.448 1.00 95.94 196 PHE A C 1
ATOM 1414 O O . PHE A 1 196 ? 20.027 -1.879 -19.675 1.00 95.94 196 PHE A O 1
ATOM 1421 N N . GLY A 1 197 ? 19.085 -1.997 -21.722 1.00 96.00 197 GLY A N 1
ATOM 1422 C CA . GLY A 1 197 ? 20.222 -2.652 -22.370 1.00 96.00 197 GLY A CA 1
ATOM 1423 C C . GLY A 1 197 ? 21.421 -1.715 -22.545 1.00 96.00 197 GLY A C 1
ATOM 1424 O O . GLY A 1 197 ? 21.323 -0.508 -22.320 1.00 96.00 197 GLY A O 1
ATOM 1425 N N . ASP A 1 198 ? 22.551 -2.259 -23.005 1.00 96.81 198 ASP A N 1
ATOM 1426 C CA . ASP A 1 198 ? 23.772 -1.480 -23.288 1.00 96.81 198 ASP A CA 1
ATOM 1427 C C . ASP A 1 198 ? 23.552 -0.387 -24.353 1.00 96.81 198 ASP A C 1
ATOM 1429 O O . ASP A 1 198 ? 24.261 0.618 -24.394 1.00 96.81 198 ASP A O 1
ATOM 1433 N N . ASP A 1 199 ? 22.560 -0.579 -25.221 1.00 97.25 199 ASP A N 1
ATOM 1434 C CA . ASP A 1 199 ? 22.117 0.371 -26.243 1.00 97.25 199 ASP A CA 1
ATOM 1435 C C . ASP A 1 199 ? 21.103 1.406 -25.717 1.00 97.25 199 ASP A C 1
ATOM 1437 O O . ASP A 1 199 ? 20.664 2.280 -26.466 1.00 97.25 199 ASP A O 1
ATOM 1441 N N . GLY A 1 200 ? 20.730 1.320 -24.437 1.00 96.88 200 GLY A N 1
ATOM 1442 C CA . GLY A 1 200 ? 19.693 2.136 -23.813 1.00 96.88 200 GLY A CA 1
ATOM 1443 C C . GLY A 1 200 ? 18.265 1.696 -24.146 1.00 96.88 200 GLY A C 1
ATOM 1444 O O . GLY A 1 200 ? 17.324 2.395 -23.768 1.00 96.88 200 GLY A O 1
ATOM 1445 N N . THR A 1 201 ? 18.069 0.565 -24.832 1.00 97.19 201 THR A N 1
ATOM 1446 C CA . THR A 1 201 ? 16.726 0.075 -25.161 1.00 97.19 201 THR A CA 1
ATOM 1447 C C . THR A 1 201 ? 16.038 -0.449 -23.893 1.00 97.19 201 THR A C 1
ATOM 1449 O O . THR A 1 201 ? 16.588 -1.332 -23.226 1.00 97.19 201 THR A O 1
ATOM 1452 N N . PRO A 1 202 ? 14.838 0.056 -23.542 1.00 96.81 202 PRO A N 1
ATOM 1453 C CA . PRO A 1 202 ? 14.061 -0.487 -22.439 1.00 96.81 202 PRO A CA 1
ATOM 1454 C C . PRO A 1 202 ? 13.540 -1.878 -22.803 1.00 96.81 202 PRO A C 1
ATOM 1456 O O . PRO A 1 202 ? 12.918 -2.077 -23.847 1.00 96.81 202 PRO A O 1
ATOM 1459 N N . THR A 1 203 ? 13.759 -2.843 -21.921 1.00 96.94 203 THR A N 1
ATOM 1460 C CA . THR A 1 203 ? 13.227 -4.201 -22.038 1.00 96.94 203 THR A CA 1
ATOM 1461 C C . THR A 1 203 ? 12.567 -4.599 -20.728 1.00 96.94 203 THR A C 1
ATOM 1463 O O . THR A 1 203 ? 12.985 -4.170 -19.657 1.00 96.94 203 THR A O 1
ATOM 1466 N N . TYR A 1 204 ? 11.510 -5.400 -20.815 1.00 95.69 204 TYR A N 1
ATOM 1467 C CA . TYR A 1 204 ? 10.829 -5.939 -19.645 1.00 95.69 204 TYR A CA 1
ATOM 1468 C C . TYR A 1 204 ? 11.279 -7.375 -19.427 1.00 95.69 204 TYR A C 1
ATOM 1470 O O . TYR A 1 204 ? 11.166 -8.208 -20.331 1.00 95.69 204 TYR A O 1
ATOM 1478 N N . VAL A 1 205 ? 11.813 -7.650 -18.241 1.00 96.44 205 VAL A N 1
ATOM 1479 C CA . VAL A 1 205 ? 12.251 -8.988 -17.849 1.00 96.44 205 VAL A CA 1
ATOM 1480 C C . VAL A 1 205 ? 11.306 -9.508 -16.769 1.00 96.44 205 VAL A C 1
ATOM 1482 O O . VAL A 1 205 ? 11.147 -8.846 -15.740 1.00 96.44 205 VAL A O 1
ATOM 1485 N N . PRO A 1 206 ? 10.676 -10.679 -16.976 1.00 96.62 206 PRO A N 1
ATOM 1486 C CA . PRO A 1 206 ? 9.804 -11.264 -15.974 1.00 96.62 206 PRO A CA 1
ATOM 1487 C C . PRO A 1 206 ? 10.623 -11.749 -14.774 1.00 96.62 206 PRO A C 1
ATOM 1489 O O . PRO A 1 206 ? 11.592 -12.495 -14.927 1.00 96.62 206 PRO A O 1
ATOM 1492 N N . GLU A 1 207 ? 10.196 -11.368 -13.579 1.00 97.19 207 GLU A N 1
ATOM 1493 C CA . GLU A 1 207 ? 10.827 -11.714 -12.309 1.00 97.19 207 GLU A CA 1
ATOM 1494 C C . GLU A 1 207 ? 9.762 -12.120 -11.289 1.00 97.19 207 GLU A C 1
ATOM 1496 O O . GLU A 1 207 ? 8.658 -11.574 -11.281 1.00 97.19 207 GLU A O 1
ATOM 1501 N N . LEU A 1 208 ? 10.073 -13.105 -10.445 1.00 97.94 208 LEU A N 1
ATOM 1502 C CA . LEU A 1 208 ? 9.189 -13.479 -9.348 1.00 97.94 208 LEU A CA 1
ATOM 1503 C C . LEU A 1 208 ? 9.285 -12.409 -8.258 1.00 97.94 208 LEU A C 1
ATOM 1505 O O . LEU A 1 208 ? 10.380 -12.110 -7.786 1.00 97.94 208 LEU A O 1
ATOM 1509 N N . ALA A 1 209 ? 8.151 -11.853 -7.853 1.00 98.06 209 ALA A N 1
ATOM 1510 C CA . ALA A 1 209 ? 8.087 -10.793 -6.859 1.00 98.06 209 ALA A CA 1
ATOM 1511 C C . ALA A 1 209 ? 6.931 -11.016 -5.877 1.00 98.06 209 ALA A C 1
ATOM 1513 O O . ALA A 1 209 ? 6.132 -11.942 -6.035 1.00 98.06 209 ALA A O 1
ATOM 1514 N N . THR A 1 210 ? 6.841 -10.155 -4.866 1.00 98.31 210 THR A N 1
ATOM 1515 C CA . THR A 1 210 ? 5.762 -10.188 -3.874 1.00 98.31 210 THR A CA 1
ATOM 1516 C C . THR A 1 210 ? 4.671 -9.193 -4.241 1.00 98.31 210 THR A C 1
ATOM 1518 O O . THR A 1 210 ? 4.945 -8.024 -4.532 1.00 98.31 210 THR A O 1
ATOM 1521 N N . ARG A 1 211 ? 3.422 -9.648 -4.181 1.00 98.25 211 ARG A N 1
ATOM 1522 C CA . ARG A 1 211 ? 2.228 -8.835 -4.409 1.00 98.25 211 ARG A CA 1
ATOM 1523 C C . ARG A 1 211 ? 2.071 -7.757 -3.348 1.00 98.25 211 ARG A C 1
ATOM 1525 O O . ARG A 1 211 ? 2.373 -7.975 -2.172 1.00 98.25 211 ARG A O 1
ATOM 1532 N N . TRP A 1 212 ? 1.520 -6.629 -3.771 1.00 98.12 212 TRP A N 1
ATOM 1533 C CA . TRP A 1 212 ? 1.052 -5.585 -2.868 1.00 98.12 212 TRP A CA 1
ATOM 1534 C C . TRP A 1 212 ? -0.111 -6.092 -2.024 1.00 98.12 212 TRP A C 1
ATOM 1536 O O . TRP A 1 212 ? -0.849 -6.973 -2.461 1.00 98.12 212 TRP A O 1
ATOM 1546 N N . ILE A 1 213 ? -0.285 -5.535 -0.820 1.00 97.56 213 ILE A N 1
ATOM 1547 C CA . ILE A 1 213 ? -1.438 -5.856 0.044 1.00 97.56 213 ILE A CA 1
ATOM 1548 C C . ILE A 1 213 ? -1.490 -7.367 0.397 1.00 97.56 213 ILE A C 1
ATOM 1550 O O . ILE A 1 213 ? -2.543 -7.947 0.644 1.00 97.56 213 ILE A O 1
ATOM 1554 N N . SER A 1 214 ? -0.333 -8.035 0.397 1.00 97.69 214 SER A N 1
ATOM 1555 C CA . SER A 1 214 ? -0.181 -9.449 0.765 1.00 97.69 214 SER A CA 1
ATOM 1556 C C . SER A 1 214 ? 0.186 -9.620 2.244 1.00 97.69 214 SER A C 1
ATOM 1558 O O . SER A 1 214 ? 0.389 -8.644 2.963 1.00 97.69 214 SER A O 1
ATOM 1560 N N . ASP A 1 215 ? 0.320 -10.862 2.708 1.00 97.00 215 ASP A N 1
ATOM 1561 C CA . ASP A 1 215 ? 0.767 -11.207 4.066 1.00 97.00 215 ASP A CA 1
ATOM 1562 C C . ASP A 1 215 ? 2.251 -10.903 4.342 1.00 97.00 215 ASP A C 1
ATOM 1564 O O . ASP A 1 215 ? 2.694 -10.914 5.492 1.00 97.00 215 ASP A O 1
ATOM 1568 N N . ALA A 1 216 ? 3.027 -10.580 3.310 1.00 97.69 216 ALA A N 1
ATOM 1569 C CA . ALA A 1 216 ? 4.425 -10.217 3.455 1.00 97.69 216 ALA A CA 1
ATOM 1570 C C . ALA A 1 216 ? 4.622 -8.832 4.100 1.00 97.69 216 ALA A C 1
ATOM 1572 O O . ALA A 1 216 ? 3.751 -7.956 4.061 1.00 97.69 216 ALA A O 1
ATOM 1573 N N . HIS A 1 217 ? 5.817 -8.620 4.662 1.00 97.56 217 HIS A N 1
ATOM 1574 C CA . HIS A 1 217 ? 6.288 -7.293 5.060 1.00 97.56 217 HIS A CA 1
ATOM 1575 C C . HIS A 1 217 ? 6.309 -6.358 3.849 1.00 97.56 217 HIS A C 1
ATOM 1577 O O . HIS A 1 217 ? 6.738 -6.767 2.774 1.00 97.56 217 HIS A O 1
ATOM 1583 N N . GLU A 1 218 ? 5.892 -5.109 4.020 1.00 97.56 218 GLU A N 1
ATOM 1584 C CA . GLU A 1 218 ? 5.779 -4.134 2.932 1.00 97.56 218 GLU A CA 1
ATOM 1585 C C . GLU A 1 218 ? 7.119 -3.849 2.237 1.00 97.56 218 GLU A C 1
ATOM 1587 O O . GLU A 1 218 ? 7.157 -3.655 1.032 1.00 97.56 218 GLU A O 1
ATOM 1592 N N . CYS A 1 219 ? 8.240 -3.977 2.950 1.00 98.12 219 CYS A N 1
ATOM 1593 C CA . CYS A 1 219 ? 9.587 -3.963 2.358 1.00 98.12 219 CYS A CA 1
ATOM 1594 C C . CYS A 1 219 ? 9.873 -5.076 1.346 1.00 98.12 219 CYS A C 1
ATOM 1596 O O . CYS A 1 219 ? 10.834 -4.975 0.592 1.00 98.12 219 CYS A O 1
ATOM 1598 N N . ASN A 1 220 ? 9.079 -6.144 1.347 1.00 98.19 220 ASN A N 1
ATOM 1599 C CA . ASN A 1 220 ? 9.198 -7.224 0.377 1.00 98.19 220 ASN A CA 1
ATOM 1600 C C . ASN A 1 220 ? 8.243 -7.039 -0.806 1.00 98.19 220 ASN A C 1
ATOM 1602 O O . ASN A 1 220 ? 8.353 -7.800 -1.768 1.00 98.19 220 ASN A O 1
ATOM 1606 N N . TRP A 1 221 ? 7.298 -6.090 -0.744 1.00 98.25 221 TRP A N 1
ATOM 1607 C CA . TRP A 1 221 ? 6.390 -5.797 -1.853 1.00 98.25 221 TRP A CA 1
ATOM 1608 C C . TRP A 1 221 ? 7.169 -5.215 -3.026 1.00 98.25 221 TRP A C 1
ATOM 1610 O O . TRP A 1 221 ? 8.091 -4.417 -2.852 1.00 98.25 221 TRP A O 1
ATOM 1620 N N . VAL A 1 222 ? 6.806 -5.631 -4.238 1.00 97.69 222 VAL A N 1
ATOM 1621 C CA . VAL A 1 222 ? 7.531 -5.220 -5.441 1.00 97.69 222 VAL A CA 1
ATOM 1622 C C . VAL A 1 222 ? 7.570 -3.697 -5.590 1.00 97.69 222 VAL A C 1
ATOM 1624 O O . VAL A 1 222 ? 6.571 -3.028 -5.353 1.00 97.69 222 VAL A O 1
ATOM 1627 N N . GLY A 1 223 ? 8.727 -3.145 -5.955 1.00 95.81 223 GLY A N 1
ATOM 1628 C CA . GLY A 1 223 ? 8.920 -1.696 -6.083 1.00 95.81 223 GLY A CA 1
ATOM 1629 C C . GLY A 1 223 ? 9.081 -0.950 -4.753 1.00 95.81 223 GLY A C 1
ATOM 1630 O O . GLY A 1 223 ? 9.315 0.251 -4.770 1.00 95.81 223 GLY A O 1
ATOM 1631 N N . SER A 1 224 ? 9.0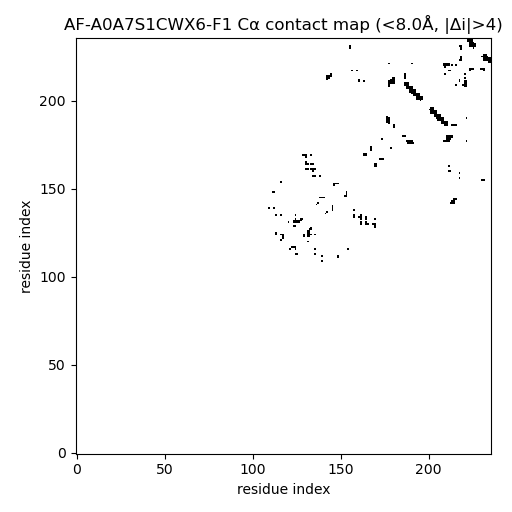01 -1.618 -3.594 1.00 97.50 224 SER A N 1
ATOM 1632 C CA . SER A 1 224 ? 9.278 -0.975 -2.302 1.00 97.50 224 SER A CA 1
ATOM 1633 C C . SER A 1 224 ? 10.772 -0.986 -1.991 1.00 97.50 224 SER A C 1
ATOM 1635 O O . SER A 1 224 ? 11.415 -2.034 -1.982 1.00 97.50 224 SER A O 1
ATOM 1637 N N . LEU A 1 225 ? 11.329 0.188 -1.698 1.00 97.69 225 LEU A N 1
ATOM 1638 C CA . LEU A 1 225 ? 12.725 0.355 -1.302 1.00 97.69 225 LEU A CA 1
ATOM 1639 C C . LEU A 1 225 ? 12.784 0.694 0.186 1.00 97.69 225 LEU A C 1
ATOM 1641 O O . LEU A 1 225 ? 12.367 1.782 0.591 1.00 97.69 225 LEU A O 1
ATOM 1645 N N . CYS A 1 226 ? 13.314 -0.227 0.989 1.00 98.25 226 CYS A N 1
ATOM 1646 C CA . CYS A 1 226 ? 13.517 -0.031 2.421 1.00 98.25 226 CYS A CA 1
ATOM 1647 C C . CYS A 1 226 ? 14.983 0.189 2.784 1.00 98.25 226 CYS A C 1
ATOM 1649 O O . CYS A 1 226 ? 15.887 -0.237 2.066 1.00 98.25 226 CYS A O 1
ATOM 1651 N N . ASP A 1 227 ? 15.205 0.845 3.918 1.00 98.00 227 ASP A N 1
ATOM 1652 C CA . ASP A 1 227 ? 16.516 0.876 4.562 1.00 98.00 227 ASP A CA 1
ATOM 1653 C C . ASP A 1 227 ? 16.761 -0.354 5.460 1.00 98.00 227 ASP A C 1
ATOM 1655 O O . ASP A 1 227 ? 15.957 -1.286 5.516 1.00 98.00 227 ASP A O 1
ATOM 1659 N N . GLU A 1 228 ? 17.901 -0.355 6.155 1.00 97.56 228 GLU A N 1
ATOM 1660 C CA . GLU A 1 228 ? 18.331 -1.438 7.050 1.00 97.56 228 GLU A CA 1
ATOM 1661 C C . GLU A 1 228 ? 17.396 -1.640 8.254 1.00 97.56 228 GLU A C 1
ATOM 1663 O O . GLU A 1 228 ? 17.324 -2.745 8.791 1.00 97.56 228 GLU A O 1
ATOM 1668 N N . ASP A 1 229 ? 16.649 -0.604 8.644 1.00 97.06 229 ASP A N 1
ATOM 1669 C CA . ASP A 1 229 ? 15.683 -0.643 9.744 1.00 97.06 229 ASP A CA 1
ATOM 1670 C C . ASP A 1 229 ? 14.304 -1.159 9.288 1.00 97.06 229 ASP A C 1
ATOM 1672 O O . ASP A 1 229 ? 13.369 -1.244 10.087 1.00 97.06 229 ASP A O 1
ATOM 1676 N N . GLY A 1 230 ? 14.155 -1.508 8.004 1.00 96.88 230 GLY A N 1
ATOM 1677 C CA . GLY A 1 230 ? 12.884 -1.945 7.431 1.00 96.88 230 GLY A CA 1
ATOM 1678 C C . GLY A 1 230 ? 11.896 -0.797 7.233 1.00 96.88 230 GLY A C 1
ATOM 1679 O O . GLY A 1 230 ? 10.684 -1.032 7.223 1.00 96.88 230 GLY A O 1
ATOM 1680 N N . ILE A 1 231 ? 12.389 0.437 7.083 1.00 97.88 231 ILE A N 1
ATOM 1681 C CA . ILE A 1 231 ? 11.557 1.611 6.828 1.00 97.88 231 ILE A CA 1
ATOM 1682 C C . ILE A 1 231 ? 11.473 1.876 5.330 1.00 97.88 231 ILE A C 1
ATOM 1684 O O . ILE A 1 231 ? 12.498 2.043 4.668 1.00 97.88 231 ILE A O 1
ATOM 1688 N N . VAL A 1 232 ? 10.256 1.974 4.793 1.00 97.94 232 VAL A N 1
ATOM 1689 C CA . VAL A 1 232 ? 10.032 2.295 3.376 1.00 97.94 232 VAL A CA 1
ATOM 1690 C C . VAL A 1 232 ? 10.497 3.726 3.104 1.00 97.94 232 VAL A C 1
ATOM 1692 O O . VAL A 1 232 ? 9.994 4.692 3.682 1.00 97.94 232 VAL A O 1
ATOM 1695 N N . ARG A 1 233 ? 11.481 3.865 2.213 1.00 97.69 233 ARG A N 1
ATOM 1696 C CA . ARG A 1 233 ? 12.078 5.144 1.802 1.00 97.69 233 ARG A CA 1
ATOM 1697 C C . ARG A 1 233 ? 11.606 5.605 0.431 1.00 97.69 233 ARG A C 1
ATOM 1699 O O . ARG A 1 233 ? 11.576 6.811 0.192 1.00 97.69 233 ARG A O 1
ATOM 1706 N N . ALA A 1 234 ? 11.248 4.676 -0.451 1.00 97.25 234 ALA A N 1
ATOM 1707 C CA . ALA A 1 234 ? 10.751 4.985 -1.786 1.00 97.25 234 ALA A CA 1
ATOM 1708 C C . ALA A 1 234 ? 9.864 3.862 -2.345 1.00 97.25 234 ALA A C 1
ATOM 1710 O O . ALA A 1 234 ? 9.908 2.725 -1.871 1.00 97.25 234 ALA A O 1
ATOM 1711 N N . ILE A 1 235 ? 9.073 4.226 -3.355 1.00 96.31 235 ILE A N 1
ATOM 1712 C CA . ILE A 1 235 ? 8.259 3.330 -4.177 1.00 96.31 235 ILE A CA 1
ATOM 1713 C C . ILE A 1 235 ? 8.630 3.615 -5.641 1.00 96.31 235 ILE A C 1
ATOM 1715 O O . ILE A 1 235 ? 8.675 4.788 -6.025 1.00 96.31 235 ILE A O 1
ATOM 1719 N N . GLU A 1 236 ? 8.945 2.568 -6.406 1.00 90.25 236 GLU A N 1
ATOM 1720 C CA . GLU A 1 236 ? 9.322 2.596 -7.834 1.00 90.25 236 GLU A CA 1
ATOM 1721 C C . GLU A 1 236 ? 8.143 2.285 -8.765 1.00 90.25 236 GLU A C 1
ATOM 1723 O O . GLU A 1 236 ? 7.389 1.326 -8.472 1.00 90.25 236 GLU A O 1
#

pLDDT: mean 76.86, std 22.07, range [39.75, 98.5]